Protein AF-A0A812QY54-F1 (afdb_monomer_lite)

Foldseek 3Di:
DDDPDDDPDDVVLVVLVVVLVVVVVVVVCLLVVLVDDDPDPDDDDDPVVVVLSVLLNCCCVVQVLLLVLLLLLQQLLLLLVQACLVLVLVVVVVVPDDPVVSVVLVVLLQVLLVVCLVVLLVCCLPPNDDDDDDDDDPCCCSCCSRVVSSVVNSNSVRVSLLSSLQQDDPVSSVVSNVSSNCNNNSVRNSCNSVVNVVLCVVPVCRSVVVSVVSSVRSVVSSVVQVVCVVVVNTGRNDPDPDPPPDDDDPDPPPVVVVVVVVVVVVVVPPPPPPDDDPDDDDD

Sequence (283 aa):
MQALLPRAYNSQHVQVLLQGLVLVCVWLDLCCSAGSTKRGSADGGDPSLRGVVGTLRALLRQHPGALLMGALSVSGTAMLSYGGYAWGCVHLQKHGASHTSLIFAGALSRSVAILLAPFVGWLADTRGSGYDLSPSVFAVVVFVFGLGYGILLAFNSMVQPLHIVELFPVAVRNVGVGMSYNVGYCLFGGFAPAMFEVSYKLNPVLPGVLLSLAGCIPALAILASLWLQSRGVLRLAHIRPAPYFGRHKPCKDSQTDLVNLSWTIGAASKTSDSEIPIAGVVE

InterPro domains:
  IPR036259 MFS transporter superfamily [SSF103473] (46-229)
  IPR051084 Proton-coupled symporters [PTHR43528] (45-224)

Radius of gyration: 25.87 Å; chains: 1; bounding box: 87×70×68 Å

pLDDT: mean 74.28, std 17.79, range [39.59, 95.88]

Secondary structure (DSSP, 8-state):
----------HHHHHHHHHHHHHHHHHHHHHHHTT---------S-HHHHHHHHHHHHHHHH-HHHHHHHHHHHHHHHIIIIIIIIIHHHHHHHTT--HHHHHHHHHHHHHHHHHHHHHHHHHHHHH-S-------TTHIIIIIIIIIHHHHHHHHHHHHHHHHHHHS-GGGHHHHHHHHHHHHIIIIIHHHHHHHHHHHHH-TTHHHHHHHHHHHHHHHHHHHHHHHHHTTSS--TT--SS-TTS-----TTTHHHHHHHHHHHHHTTSS------------

Structure (mmCIF, N/CA/C/O backbone):
data_AF-A0A812QY54-F1
#
_entry.id   AF-A0A812QY54-F1
#
loop_
_atom_site.group_PDB
_atom_site.id
_atom_site.type_symbol
_atom_site.label_atom_id
_atom_site.label_alt_id
_atom_site.label_comp_id
_atom_site.label_asym_id
_atom_site.label_entity_id
_atom_site.label_seq_id
_atom_site.pdbx_PDB_ins_code
_atom_site.Cartn_x
_atom_site.Cartn_y
_atom_site.Cartn_z
_atom_site.occupancy
_atom_site.B_iso_or_equiv
_atom_site.auth_seq_id
_atom_site.auth_comp_id
_atom_site.auth_asym_id
_atom_site.auth_atom_id
_atom_site.pdbx_PDB_model_num
ATOM 1 N N . MET A 1 1 ? 45.043 1.325 -17.159 1.00 41.53 1 MET A N 1
ATOM 2 C CA . MET A 1 1 ? 44.795 1.138 -15.712 1.00 41.53 1 MET A CA 1
ATOM 3 C C . MET A 1 1 ? 44.615 2.512 -15.048 1.00 41.53 1 MET A C 1
ATOM 5 O O . MET A 1 1 ? 45.387 2.903 -14.188 1.00 41.53 1 MET A O 1
ATOM 9 N N . GLN A 1 2 ? 43.625 3.288 -15.508 1.00 40.47 2 GLN A N 1
ATOM 10 C CA . GLN A 1 2 ? 43.262 4.591 -14.935 1.00 40.47 2 GLN A CA 1
ATOM 11 C C . GLN A 1 2 ? 42.069 4.372 -14.009 1.00 40.47 2 GLN A C 1
ATOM 13 O O . GLN A 1 2 ? 41.062 3.794 -14.413 1.00 40.47 2 GLN A O 1
ATOM 18 N N . ALA A 1 3 ? 42.250 4.765 -12.753 1.00 45.69 3 ALA A N 1
ATOM 19 C CA . ALA A 1 3 ? 41.311 4.576 -11.665 1.00 45.69 3 ALA A CA 1
ATOM 20 C C . ALA A 1 3 ? 39.957 5.237 -11.969 1.00 45.69 3 ALA A C 1
ATOM 22 O O . ALA A 1 3 ? 39.851 6.457 -12.095 1.00 45.69 3 ALA A O 1
ATOM 23 N N . LEU A 1 4 ? 38.919 4.404 -12.057 1.00 45.09 4 LEU A N 1
ATOM 24 C CA . LEU A 1 4 ? 37.515 4.800 -12.017 1.00 45.09 4 LEU A CA 1
ATOM 25 C C . LEU A 1 4 ? 37.193 5.303 -10.603 1.00 45.09 4 LEU A C 1
ATOM 27 O O . LEU A 1 4 ? 36.737 4.543 -9.752 1.00 45.09 4 LEU A O 1
ATOM 31 N N . LEU A 1 5 ? 37.459 6.581 -10.335 1.00 44.28 5 LEU A N 1
ATOM 32 C CA . LEU A 1 5 ? 36.897 7.244 -9.161 1.00 44.28 5 LEU A CA 1
ATOM 33 C C . LEU A 1 5 ? 35.376 7.392 -9.351 1.00 44.28 5 LEU A C 1
ATOM 35 O O . LEU A 1 5 ? 34.930 7.801 -10.430 1.00 44.28 5 LEU A O 1
ATOM 39 N N . PRO A 1 6 ? 34.561 7.058 -8.336 1.00 51.84 6 PRO A N 1
ATOM 40 C CA . PRO A 1 6 ? 33.113 7.116 -8.443 1.00 51.84 6 PRO A CA 1
ATOM 41 C C . PRO A 1 6 ? 32.659 8.568 -8.614 1.00 51.84 6 PRO A C 1
ATOM 43 O O . PRO A 1 6 ? 32.963 9.438 -7.797 1.00 51.84 6 PRO A O 1
ATOM 46 N N . ARG A 1 7 ? 31.922 8.816 -9.705 1.00 48.97 7 ARG A N 1
ATOM 47 C CA . ARG A 1 7 ? 31.200 10.067 -9.970 1.00 48.97 7 ARG A CA 1
ATOM 48 C C . ARG A 1 7 ? 30.468 10.526 -8.710 1.00 48.97 7 ARG A C 1
ATOM 50 O O . ARG A 1 7 ? 29.713 9.752 -8.122 1.00 48.97 7 ARG A O 1
ATOM 57 N N . ALA A 1 8 ? 30.691 11.794 -8.365 1.00 48.25 8 ALA A N 1
ATOM 58 C CA . ALA A 1 8 ? 30.034 12.540 -7.302 1.00 48.25 8 ALA A CA 1
ATOM 59 C C . ALA A 1 8 ? 28.575 12.100 -7.096 1.00 48.25 8 ALA A C 1
ATOM 61 O O . ALA A 1 8 ? 27.746 12.171 -8.007 1.00 48.25 8 ALA A O 1
ATOM 62 N N . TYR A 1 9 ? 28.285 11.621 -5.889 1.00 49.53 9 TYR A N 1
ATOM 63 C CA . TYR A 1 9 ? 26.942 11.271 -5.451 1.00 49.53 9 TYR A CA 1
ATOM 64 C C . TYR A 1 9 ? 26.058 12.528 -5.549 1.00 49.53 9 TYR A C 1
ATOM 66 O O . TYR A 1 9 ? 26.307 13.525 -4.875 1.00 49.53 9 TYR A O 1
ATOM 74 N N . ASN A 1 10 ? 25.085 12.511 -6.463 1.00 59.94 10 ASN A N 1
ATOM 75 C CA . ASN A 1 10 ? 24.294 13.680 -6.854 1.00 59.94 10 ASN A CA 1
ATOM 76 C C . ASN A 1 10 ? 23.498 14.234 -5.651 1.00 59.94 10 ASN A C 1
ATOM 78 O O . ASN A 1 10 ? 22.702 13.501 -5.054 1.00 59.94 10 ASN A O 1
ATOM 82 N N . SER A 1 11 ? 23.701 15.511 -5.292 1.00 58.12 11 SER A N 1
ATOM 83 C CA . SER A 1 11 ? 23.161 16.111 -4.055 1.00 58.12 11 SER A CA 1
ATOM 84 C C . SER A 1 11 ? 21.627 16.086 -3.986 1.00 58.12 11 SER A C 1
ATOM 86 O O . SER A 1 11 ? 21.056 16.059 -2.896 1.00 58.12 11 SER A O 1
ATOM 88 N N . GLN A 1 12 ? 20.954 15.976 -5.135 1.00 51.59 12 GLN A N 1
ATOM 89 C CA . GLN A 1 12 ? 19.499 15.846 -5.225 1.00 51.59 12 GLN A CA 1
ATOM 90 C C . GLN A 1 12 ? 18.945 14.614 -4.491 1.00 51.59 12 GLN A C 1
ATOM 92 O O . GLN A 1 12 ? 17.888 14.703 -3.871 1.00 51.59 12 GLN A O 1
ATOM 97 N N . HIS A 1 13 ? 19.650 13.476 -4.490 1.00 55.84 13 HIS A N 1
ATOM 98 C CA . HIS A 1 13 ? 19.173 12.283 -3.776 1.00 55.84 13 HIS A CA 1
ATOM 99 C C . HIS A 1 13 ? 19.244 12.450 -2.254 1.00 55.84 13 HIS A C 1
ATOM 101 O O . HIS A 1 13 ? 18.361 11.980 -1.538 1.00 55.84 13 HIS A O 1
ATOM 107 N N . VAL A 1 14 ? 20.270 13.152 -1.767 1.00 64.06 14 VAL A N 1
ATOM 108 C CA . VAL A 1 14 ? 20.437 13.466 -0.341 1.00 64.06 14 VAL A CA 1
ATOM 109 C C . VAL A 1 14 ? 19.352 14.443 0.115 1.00 64.06 14 VAL A C 1
ATOM 111 O O . VAL A 1 14 ? 18.790 14.278 1.194 1.00 64.06 14 VAL A O 1
ATOM 114 N N . GLN A 1 15 ? 18.987 15.407 -0.732 1.00 62.62 15 GLN A N 1
ATOM 115 C CA . GLN A 1 15 ? 17.963 16.402 -0.422 1.00 62.62 15 GLN A CA 1
ATOM 116 C C . GLN A 1 15 ? 16.556 15.794 -0.299 1.00 62.62 15 GLN A C 1
ATOM 118 O O . GLN A 1 15 ? 15.828 16.143 0.627 1.00 62.62 15 GLN A O 1
ATOM 123 N N . VAL A 1 16 ? 16.194 14.837 -1.161 1.00 55.38 16 VAL A N 1
ATOM 124 C CA . VAL A 1 16 ? 14.909 14.114 -1.063 1.00 55.38 16 VAL A CA 1
ATOM 125 C C . VAL A 1 16 ? 14.852 13.250 0.204 1.00 55.38 16 VAL A C 1
ATOM 127 O O . VAL A 1 16 ? 13.832 13.229 0.892 1.00 55.38 16 VAL A O 1
ATOM 130 N N . LEU A 1 17 ? 15.964 12.594 0.561 1.00 55.22 17 LEU A N 1
ATOM 131 C CA . LEU A 1 17 ? 16.099 11.843 1.817 1.00 55.22 17 LEU A CA 1
ATOM 132 C C . LEU A 1 17 ? 15.903 12.736 3.049 1.00 55.22 17 LEU A C 1
ATOM 134 O O . LEU A 1 17 ? 15.130 12.392 3.943 1.00 55.22 17 LEU A O 1
ATOM 138 N N . LEU A 1 18 ? 16.545 13.905 3.064 1.00 64.31 18 LEU A N 1
ATOM 139 C CA . LEU A 1 18 ? 16.409 14.897 4.132 1.00 64.31 18 LEU A CA 1
ATOM 140 C C . LEU A 1 18 ? 14.989 15.459 4.234 1.00 64.31 18 LEU A C 1
ATOM 142 O O . LEU A 1 18 ? 14.472 15.573 5.340 1.00 64.31 18 LEU A O 1
ATOM 146 N N . GLN A 1 19 ? 14.331 15.768 3.116 1.00 59.38 19 GLN A N 1
ATOM 147 C CA . GLN A 1 19 ? 12.964 16.299 3.133 1.00 59.38 19 GLN A CA 1
ATOM 148 C C . GLN A 1 19 ? 11.960 15.306 3.718 1.00 59.38 19 GLN A C 1
ATOM 150 O O . GLN A 1 19 ? 11.120 15.692 4.532 1.00 59.38 19 GLN A O 1
ATOM 155 N N . GLY A 1 20 ? 12.062 14.027 3.357 1.00 53.06 20 GLY A N 1
ATOM 156 C CA . GLY A 1 20 ? 11.188 13.024 3.950 1.00 53.06 20 GLY A CA 1
ATOM 157 C C . GLY A 1 20 ? 11.515 12.775 5.429 1.00 53.06 20 GLY A C 1
ATOM 158 O O . GLY A 1 20 ? 10.591 12.715 6.229 1.00 53.06 20 GLY A O 1
ATOM 159 N N . LEU A 1 21 ? 12.793 12.742 5.835 1.00 59.44 21 LEU A N 1
ATOM 160 C CA . LEU A 1 21 ? 13.183 12.653 7.254 1.00 59.44 21 LEU A CA 1
ATOM 161 C C . LEU A 1 21 ? 12.643 13.829 8.079 1.00 59.44 21 LEU A C 1
ATOM 163 O O . LEU A 1 21 ? 12.136 13.616 9.174 1.00 59.44 21 LEU A O 1
ATOM 167 N N . VAL A 1 22 ? 12.683 15.050 7.541 1.00 65.06 22 VAL A N 1
ATOM 168 C CA . VAL A 1 22 ? 12.101 16.236 8.186 1.00 65.06 22 VAL A CA 1
ATOM 169 C C . VAL A 1 22 ? 10.589 16.085 8.349 1.00 65.06 22 VAL A C 1
ATOM 171 O O . VAL A 1 22 ? 10.078 16.375 9.423 1.00 65.06 22 VAL A O 1
ATOM 174 N N . LEU A 1 23 ? 9.871 15.571 7.347 1.00 55.75 23 LEU A N 1
ATOM 175 C CA . LEU A 1 23 ? 8.436 15.280 7.460 1.00 55.75 23 LEU A CA 1
ATOM 176 C C . LEU A 1 23 ? 8.135 14.245 8.555 1.00 55.75 23 LEU A C 1
ATOM 178 O O . LEU A 1 23 ? 7.181 14.426 9.307 1.00 55.75 23 LEU A O 1
ATOM 182 N N . VAL A 1 24 ? 8.962 13.204 8.689 1.00 58.41 24 VAL A N 1
ATOM 183 C CA . VAL A 1 24 ? 8.834 12.205 9.766 1.00 58.41 24 VAL A CA 1
ATOM 184 C C . VAL A 1 24 ? 9.120 12.808 11.133 1.00 58.41 24 VAL A C 1
ATOM 186 O O . VAL A 1 24 ? 8.359 12.574 12.066 1.00 58.41 24 VAL A O 1
ATOM 189 N N . CYS A 1 25 ? 10.184 13.599 11.262 1.00 61.59 25 CYS A N 1
ATOM 190 C CA . CYS A 1 25 ? 10.534 14.255 12.518 1.00 61.59 25 CYS A CA 1
ATOM 191 C C . CYS A 1 25 ? 9.466 15.269 12.934 1.00 61.59 25 CYS A C 1
ATOM 193 O O . CYS A 1 25 ? 9.011 15.223 14.068 1.00 61.59 25 CYS A O 1
ATOM 195 N N . VAL A 1 26 ? 8.984 16.108 12.010 1.00 62.09 26 VAL A N 1
ATOM 196 C CA . VAL A 1 26 ? 7.873 17.044 12.255 1.00 62.09 26 VAL A CA 1
ATOM 197 C C . VAL A 1 26 ? 6.606 16.289 12.653 1.00 62.09 26 VAL A C 1
ATOM 199 O O . VAL A 1 26 ? 5.860 16.740 13.519 1.00 62.09 26 VAL A O 1
ATOM 202 N N . TRP A 1 27 ? 6.365 15.118 12.067 1.00 59.81 27 TRP A N 1
ATOM 203 C CA . TRP A 1 27 ? 5.238 14.268 12.429 1.00 59.81 27 TRP A CA 1
ATOM 204 C C . TRP A 1 27 ? 5.364 13.671 13.838 1.00 59.81 27 TRP A C 1
ATOM 206 O O . TRP A 1 27 ? 4.411 13.734 14.618 1.00 59.81 27 TRP A O 1
ATOM 216 N N . LEU A 1 28 ? 6.536 13.133 14.188 1.00 60.25 28 LEU A N 1
ATOM 217 C CA . LEU A 1 28 ? 6.834 12.628 15.532 1.00 60.25 28 LEU A CA 1
ATOM 218 C C . LEU A 1 28 ? 6.758 13.752 16.573 1.00 60.25 28 LEU A C 1
ATOM 220 O O . LEU A 1 28 ? 6.157 13.561 17.629 1.00 60.25 28 LEU A O 1
ATOM 224 N N . ASP A 1 29 ? 7.260 14.942 16.246 1.00 63.31 29 ASP A N 1
ATOM 225 C CA . ASP A 1 29 ? 7.160 16.129 17.092 1.00 63.31 29 ASP A CA 1
ATOM 226 C C . ASP A 1 29 ? 5.717 16.608 17.246 1.00 63.31 29 ASP A C 1
ATOM 228 O O . ASP A 1 29 ? 5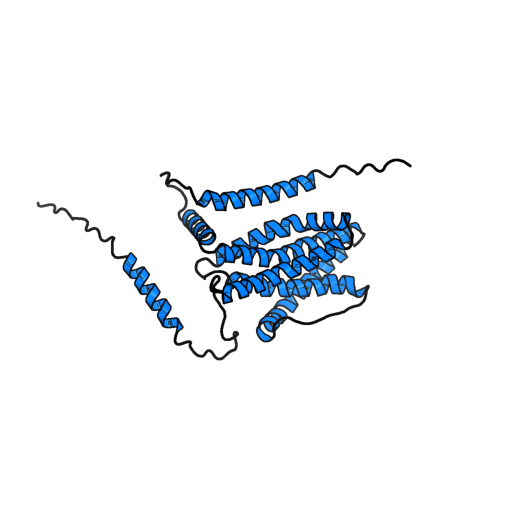.317 16.960 18.350 1.00 63.31 29 ASP A O 1
ATOM 232 N N . LEU A 1 30 ? 4.883 16.569 16.203 1.00 52.75 30 LEU A N 1
ATOM 233 C CA . LEU A 1 30 ? 3.450 16.868 16.324 1.00 52.75 30 LEU A CA 1
ATOM 234 C C . LEU A 1 30 ? 2.732 15.852 17.225 1.00 52.75 30 LEU A C 1
ATOM 236 O O . LEU A 1 30 ? 1.862 16.235 18.013 1.00 52.75 30 LEU A O 1
ATOM 240 N N . CYS A 1 31 ? 3.119 14.575 17.162 1.00 53.56 31 CYS A N 1
ATOM 241 C CA . CYS A 1 31 ? 2.588 13.531 18.037 1.00 53.56 31 CYS A CA 1
ATOM 242 C C . CYS A 1 31 ? 3.024 13.725 19.500 1.00 53.56 31 CYS A C 1
ATOM 244 O O . CYS A 1 31 ? 2.197 13.596 20.405 1.00 53.56 31 CYS A O 1
ATOM 246 N N . CYS A 1 32 ? 4.285 14.094 19.740 1.00 51.84 32 CYS A N 1
ATOM 247 C CA . CYS A 1 32 ? 4.842 14.331 21.076 1.00 51.84 32 CYS A CA 1
ATOM 248 C C . CYS A 1 32 ? 4.385 15.672 21.686 1.00 51.84 32 CYS A C 1
ATOM 250 O O . CYS A 1 32 ? 3.989 15.739 22.851 1.00 51.84 32 CYS A O 1
ATOM 252 N N . SER A 1 33 ? 4.369 16.746 20.896 1.00 43.25 33 SER A N 1
ATOM 253 C CA . SER A 1 33 ? 4.055 18.120 21.319 1.00 43.25 33 SER A CA 1
ATOM 254 C C . SER A 1 33 ? 2.559 18.345 21.576 1.00 43.25 33 SER A C 1
ATOM 256 O O . SER A 1 33 ? 2.162 19.224 22.346 1.00 43.25 33 SER A O 1
ATOM 258 N N . ALA A 1 34 ? 1.692 17.468 21.059 1.00 49.56 34 ALA A N 1
ATOM 259 C CA . ALA A 1 34 ? 0.271 17.448 21.401 1.00 49.56 34 ALA A CA 1
ATOM 260 C C . ALA A 1 34 ? -0.011 17.254 22.915 1.00 49.56 34 ALA A C 1
ATOM 262 O O . ALA A 1 34 ? -1.152 17.428 23.351 1.00 49.56 34 ALA A O 1
ATOM 263 N N . GLY A 1 35 ? 0.997 16.910 23.726 1.00 45.12 35 GLY A N 1
ATOM 264 C CA . GLY A 1 35 ? 0.937 16.835 25.189 1.00 45.12 35 GLY A CA 1
ATOM 265 C C . GLY A 1 35 ? 0.917 18.174 25.936 1.00 45.12 35 GLY A C 1
ATOM 266 O O . GLY A 1 35 ? 0.365 18.222 27.031 1.00 45.12 35 GLY A O 1
ATOM 267 N N . SER A 1 36 ? 1.459 19.259 25.370 1.00 47.94 36 SER A N 1
ATOM 268 C CA . SER A 1 36 ? 1.791 20.467 26.144 1.00 47.94 36 SER A CA 1
ATOM 269 C C . SER A 1 36 ? 1.296 21.750 25.475 1.00 47.94 36 SER A C 1
ATOM 271 O O . SER A 1 36 ? 2.070 22.595 25.039 1.00 47.94 36 SER A O 1
ATOM 273 N N . THR A 1 37 ? -0.022 21.929 25.373 1.00 46.88 37 THR A N 1
ATOM 274 C CA . THR A 1 37 ? -0.576 23.249 25.028 1.00 46.88 37 THR A CA 1
ATOM 275 C C . THR A 1 37 ? -1.113 23.894 26.300 1.00 46.88 37 THR A C 1
ATOM 277 O O . THR A 1 37 ? -2.244 23.631 26.709 1.00 46.88 37 THR A O 1
ATOM 280 N N . LYS A 1 38 ? -0.286 24.726 26.949 1.00 54.31 38 LYS A N 1
ATOM 281 C CA . LYS A 1 38 ? -0.767 25.684 27.955 1.00 54.31 38 LYS A CA 1
ATOM 282 C C . LYS A 1 38 ? -1.835 26.559 27.290 1.00 54.31 38 LYS A C 1
ATOM 284 O O . LYS A 1 38 ? -1.593 27.093 26.210 1.00 54.31 38 LYS A O 1
ATOM 289 N N . ARG A 1 39 ? -3.017 26.663 27.911 1.00 47.84 39 ARG A N 1
ATOM 290 C CA . ARG A 1 39 ? -4.137 27.512 27.466 1.00 47.84 39 ARG A CA 1
ATOM 291 C C . ARG A 1 39 ? -3.698 28.981 27.469 1.00 47.84 39 ARG A C 1
ATOM 293 O O . ARG A 1 39 ? -3.841 29.666 28.473 1.00 47.84 39 ARG A O 1
ATOM 300 N N . GLY A 1 40 ? -3.123 29.443 26.364 1.00 54.97 40 GLY A N 1
ATOM 301 C CA . GLY A 1 40 ? -2.951 30.861 26.078 1.00 54.97 40 GLY A CA 1
ATOM 302 C C . GLY A 1 40 ? -4.249 31.403 25.492 1.00 54.97 40 GLY A C 1
ATOM 303 O O . GLY A 1 40 ? -4.643 31.001 24.400 1.00 54.97 40 GLY A O 1
ATOM 304 N N . SER A 1 41 ? -4.922 32.267 26.246 1.00 58.16 41 SER A N 1
ATOM 305 C CA . SER A 1 41 ? -6.127 32.994 25.843 1.00 58.16 41 SER A CA 1
ATOM 306 C C . SER A 1 41 ? -5.783 34.008 24.743 1.00 58.16 41 SER A C 1
ATOM 308 O O . SER A 1 41 ? -5.355 35.119 25.037 1.00 58.16 41 SER A O 1
ATOM 310 N N . ALA A 1 42 ? -5.914 33.624 23.476 1.00 54.75 42 ALA A N 1
ATOM 311 C CA . ALA A 1 42 ? -5.927 34.547 22.340 1.00 54.75 42 ALA A CA 1
ATOM 312 C C . ALA A 1 42 ? -6.884 33.971 21.288 1.00 54.75 42 ALA A C 1
ATOM 314 O O . ALA A 1 42 ? -6.535 33.103 20.485 1.00 54.75 42 ALA A O 1
ATOM 315 N N . ASP A 1 43 ? -8.147 34.363 21.424 1.00 63.72 43 ASP A N 1
ATOM 316 C CA . ASP A 1 43 ? -9.311 33.695 20.858 1.00 63.72 43 ASP A CA 1
ATOM 317 C C . ASP A 1 43 ? -9.745 34.385 19.558 1.00 63.72 43 ASP A C 1
ATOM 319 O O . ASP A 1 43 ? -10.319 35.469 19.569 1.00 63.72 43 ASP A O 1
ATOM 323 N N . GLY A 1 44 ? -9.416 33.760 18.428 1.00 72.44 44 GLY A N 1
ATOM 324 C CA . GLY A 1 44 ? -9.905 34.133 17.094 1.00 72.44 44 GLY A CA 1
ATOM 325 C C . GLY A 1 44 ? -9.731 33.022 16.052 1.00 72.44 44 GLY A C 1
ATOM 326 O O . GLY A 1 44 ? -9.843 33.265 14.856 1.00 72.44 44 GLY A O 1
ATOM 327 N N . GLY A 1 45 ? -9.400 31.802 16.490 1.00 71.75 45 GLY A N 1
ATOM 328 C CA . GLY A 1 45 ? -9.204 30.669 15.588 1.00 71.75 45 GLY A CA 1
ATOM 329 C C . GLY A 1 45 ? -10.539 30.069 15.161 1.00 71.75 45 GLY A C 1
ATOM 330 O O . GLY A 1 45 ? -11.404 29.852 16.007 1.00 71.75 45 GLY A O 1
ATOM 331 N N . ASP A 1 46 ? -10.667 29.769 13.869 1.00 73.38 46 ASP A N 1
ATOM 332 C CA . ASP A 1 46 ? -11.841 29.131 13.273 1.00 73.38 46 ASP A CA 1
ATOM 333 C C . ASP A 1 46 ? -12.257 27.880 14.086 1.00 73.38 46 ASP A C 1
ATOM 335 O O . ASP A 1 46 ? -11.436 26.969 14.288 1.00 73.38 46 ASP A O 1
ATOM 339 N N . PRO A 1 47 ? -13.503 27.818 14.596 1.00 79.31 47 PRO A N 1
ATOM 340 C CA . PRO A 1 47 ? -13.979 26.710 15.423 1.00 79.31 47 PRO A CA 1
ATOM 341 C C . PRO A 1 47 ? -13.874 25.349 14.716 1.00 79.31 47 PRO A C 1
ATOM 343 O O . PRO A 1 47 ? -13.705 24.326 15.387 1.00 79.31 47 PRO A O 1
ATOM 346 N N . SER A 1 48 ? -13.887 25.321 13.378 1.00 83.19 48 SER A N 1
ATOM 347 C CA . SER A 1 48 ? -13.717 24.094 12.594 1.00 83.19 48 SER A CA 1
ATOM 348 C C . SER A 1 48 ? -12.327 23.469 12.776 1.00 83.19 48 SER A C 1
ATOM 350 O O . SER A 1 48 ? -12.208 22.262 13.008 1.00 83.19 48 SER A O 1
ATOM 352 N N . LEU A 1 49 ? -11.265 24.284 12.776 1.00 82.06 49 LEU A N 1
ATOM 353 C CA . LEU A 1 49 ? -9.882 23.818 12.894 1.00 82.06 49 LEU A CA 1
ATOM 354 C C . LEU A 1 49 ? -9.612 23.222 14.281 1.00 82.06 49 LEU A C 1
ATOM 356 O O . LEU A 1 49 ? -8.957 22.184 14.404 1.00 82.06 49 LEU A O 1
ATOM 360 N N . ARG A 1 50 ? -10.162 23.841 15.335 1.00 82.56 50 ARG A N 1
ATOM 361 C CA . ARG A 1 50 ? -10.054 23.327 16.711 1.00 82.56 50 ARG A CA 1
ATOM 362 C C . ARG A 1 50 ? -10.685 21.940 16.841 1.00 82.56 50 ARG A C 1
ATOM 364 O O . ARG A 1 50 ? -10.094 21.070 17.484 1.00 82.56 50 ARG A O 1
ATOM 371 N N . GLY A 1 51 ? -11.829 21.715 16.192 1.00 85.56 51 GLY A N 1
ATOM 372 C CA . GLY A 1 51 ? -12.488 20.407 16.148 1.00 85.56 51 GLY A CA 1
ATOM 373 C C . GLY A 1 51 ? -11.629 19.333 15.474 1.00 85.56 51 GLY A C 1
ATOM 374 O O . GLY A 1 51 ? -11.458 18.239 16.019 1.00 85.56 51 GLY A O 1
ATOM 375 N N . VAL A 1 52 ? -11.015 19.657 14.331 1.00 84.94 52 VAL A N 1
ATOM 376 C CA . VAL A 1 52 ? -10.137 18.728 13.597 1.00 84.94 52 VAL A CA 1
ATOM 377 C C . VAL A 1 52 ? -8.893 18.372 14.413 1.00 84.94 52 VAL A C 1
ATOM 379 O O . VAL A 1 52 ? -8.579 17.191 14.563 1.00 84.94 52 VAL A O 1
ATOM 382 N N . VAL A 1 53 ? -8.213 19.360 15.005 1.00 86.75 53 VAL A N 1
ATOM 383 C CA . VAL A 1 53 ? -7.016 19.129 15.836 1.00 86.75 53 VAL A CA 1
ATOM 384 C C . VAL A 1 53 ? -7.356 18.309 17.081 1.00 86.75 53 VAL A C 1
ATOM 386 O O . VAL A 1 53 ? -6.609 17.398 17.443 1.00 86.75 53 VAL A O 1
ATOM 389 N N . GLY A 1 54 ? -8.498 18.585 17.719 1.00 88.25 54 GLY A N 1
ATOM 390 C CA . GLY A 1 54 ? -8.996 17.796 18.846 1.00 88.25 54 GLY A CA 1
ATOM 391 C C . GLY A 1 54 ? -9.239 16.335 18.466 1.00 88.25 54 GLY A C 1
ATOM 392 O O . GLY A 1 54 ? -8.776 15.434 19.166 1.00 88.25 54 GLY A O 1
ATOM 393 N N . THR A 1 55 ? -9.878 16.103 17.317 1.00 88.44 55 THR A N 1
ATOM 394 C CA . THR A 1 55 ? -10.154 14.761 16.781 1.00 88.44 55 THR A CA 1
ATOM 395 C C . THR A 1 55 ? -8.866 14.011 16.450 1.00 88.44 55 THR A C 1
ATOM 397 O O . THR A 1 55 ? -8.708 12.855 16.839 1.00 88.44 55 THR A O 1
ATOM 400 N N . LEU A 1 56 ? -7.908 14.670 15.793 1.00 90.00 56 LEU A N 1
ATOM 401 C CA . LEU A 1 56 ? -6.611 14.081 15.457 1.00 90.00 56 LEU A CA 1
ATOM 402 C C . LEU A 1 56 ? -5.822 13.705 16.716 1.00 90.00 56 LEU A C 1
ATOM 404 O O . LEU A 1 56 ? -5.273 12.609 16.812 1.00 90.00 56 LEU A O 1
ATOM 408 N N . ARG A 1 57 ? -5.796 14.594 17.713 1.00 89.50 57 ARG A N 1
ATOM 409 C CA . ARG A 1 57 ? -5.139 14.338 18.998 1.00 89.50 57 ARG A CA 1
ATOM 410 C C . ARG A 1 57 ? -5.796 13.175 19.743 1.00 89.50 57 ARG A C 1
ATOM 412 O O . ARG A 1 57 ? -5.085 12.352 20.316 1.00 89.50 57 ARG A O 1
ATOM 419 N N . ALA A 1 58 ? -7.126 13.102 19.743 1.00 89.44 58 ALA A N 1
ATOM 420 C CA . ALA A 1 58 ? -7.858 11.988 20.339 1.00 89.44 58 ALA A CA 1
ATOM 421 C C . ALA A 1 58 ? -7.522 10.668 19.633 1.00 89.44 58 ALA A C 1
ATOM 423 O O . ALA A 1 58 ? -7.177 9.697 20.300 1.00 89.44 58 ALA A O 1
ATOM 424 N N . LEU A 1 59 ? -7.514 10.661 18.298 1.00 91.38 59 LEU A N 1
ATOM 425 C CA . LEU A 1 59 ? -7.149 9.505 17.483 1.00 91.38 59 LEU A CA 1
ATOM 426 C C . LEU A 1 59 ? -5.726 9.006 17.787 1.00 91.38 59 LEU A C 1
ATOM 428 O O . LEU A 1 59 ? -5.542 7.816 18.033 1.00 91.38 59 LEU A O 1
ATOM 432 N N . LEU A 1 60 ? -4.735 9.903 17.823 1.00 92.88 60 LEU A N 1
ATOM 433 C CA . LEU A 1 60 ? -3.338 9.553 18.113 1.00 92.88 60 LEU A CA 1
ATOM 434 C C . LEU A 1 60 ? -3.163 8.946 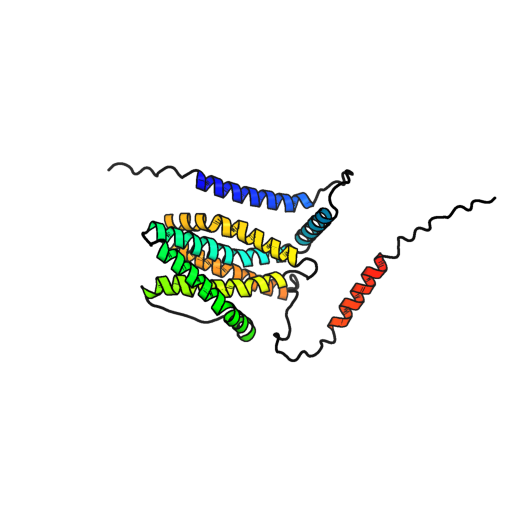19.510 1.00 92.88 60 LEU A C 1
ATOM 436 O O . LEU A 1 60 ? -2.358 8.036 19.689 1.00 92.88 60 LEU A O 1
ATOM 440 N N . ARG A 1 61 ? -3.924 9.429 20.498 1.00 93.44 61 ARG A N 1
ATOM 441 C CA . ARG A 1 61 ? -3.851 8.928 21.877 1.00 93.44 61 ARG A CA 1
ATOM 442 C C . ARG A 1 61 ? -4.618 7.630 22.088 1.00 93.44 61 ARG A C 1
ATOM 444 O O . ARG A 1 61 ? -4.142 6.763 22.810 1.00 93.44 61 ARG A O 1
ATOM 451 N N . GLN A 1 62 ? -5.807 7.512 21.507 1.00 94.44 62 GLN A N 1
ATOM 452 C CA . GLN A 1 62 ? -6.728 6.407 21.785 1.00 94.44 62 GLN A CA 1
ATOM 453 C C . GLN A 1 62 ? -6.546 5.226 20.829 1.00 94.44 62 GLN A C 1
ATOM 455 O O . GLN A 1 62 ? -6.844 4.092 21.195 1.00 94.44 62 GLN A O 1
ATOM 460 N N . HIS A 1 63 ? -6.040 5.468 19.616 1.00 94.12 63 HIS A N 1
ATOM 461 C CA . HIS A 1 63 ? -5.946 4.458 18.561 1.00 94.12 63 HIS A CA 1
ATOM 462 C C . HIS A 1 63 ? -4.552 4.348 17.900 1.00 94.12 63 HIS A C 1
ATOM 464 O O . HIS A 1 63 ? -4.479 4.163 16.681 1.00 94.12 63 HIS A O 1
ATOM 470 N N . PRO A 1 64 ? -3.425 4.400 18.647 1.00 94.56 64 PRO A N 1
ATOM 471 C CA . PRO A 1 64 ? -2.091 4.346 18.041 1.00 94.56 64 PRO A CA 1
ATOM 472 C C . PRO A 1 64 ? -1.812 3.011 17.332 1.00 94.56 64 PRO A C 1
ATOM 474 O O . PRO A 1 64 ? -1.218 2.997 16.257 1.00 94.56 64 PRO A O 1
ATOM 477 N N . GLY A 1 65 ? -2.293 1.887 17.881 1.00 93.94 65 GLY A N 1
ATOM 478 C CA . GLY A 1 65 ? -2.131 0.567 17.261 1.00 93.94 65 GLY A CA 1
ATOM 479 C C . GLY A 1 65 ? -2.867 0.438 15.923 1.00 93.94 65 GLY A C 1
ATOM 480 O O . GLY A 1 65 ? -2.307 -0.080 14.962 1.00 93.94 65 GLY A O 1
ATOM 481 N N . ALA A 1 66 ? -4.086 0.977 15.834 1.00 95.12 66 ALA A N 1
ATOM 482 C CA . ALA A 1 66 ? -4.860 1.014 14.593 1.00 95.12 66 ALA A CA 1
ATOM 483 C C . ALA A 1 66 ? -4.192 1.903 13.533 1.00 95.12 66 ALA A C 1
ATOM 485 O O . ALA A 1 66 ? -4.110 1.520 12.370 1.00 95.12 66 ALA A O 1
ATOM 486 N N . LEU A 1 67 ? -3.645 3.056 13.937 1.00 95.50 67 LEU A N 1
ATOM 487 C CA . LEU A 1 67 ? -2.876 3.927 13.045 1.00 95.50 67 LEU A CA 1
ATOM 488 C C . LEU A 1 67 ? -1.633 3.239 12.486 1.00 95.50 67 LEU A C 1
ATOM 490 O O . LEU A 1 67 ? -1.406 3.307 11.277 1.00 95.50 67 LEU A O 1
ATOM 494 N N . LEU A 1 68 ? -0.865 2.558 13.341 1.00 95.06 68 LEU A N 1
ATOM 495 C CA . LEU A 1 68 ? 0.325 1.817 12.931 1.00 95.06 68 LEU A CA 1
ATOM 496 C C . LEU A 1 68 ? -0.029 0.682 11.964 1.00 95.06 68 LEU A C 1
ATOM 498 O O . LEU A 1 68 ? 0.567 0.598 10.893 1.00 95.06 68 LEU A O 1
ATOM 502 N N . MET A 1 69 ? -1.020 -0.150 12.298 1.00 95.69 69 MET A N 1
ATOM 503 C CA . MET A 1 69 ? -1.465 -1.237 11.418 1.00 95.69 69 MET A CA 1
ATOM 504 C C . MET A 1 69 ? -2.014 -0.710 10.096 1.00 95.69 69 MET A C 1
ATOM 506 O O . MET A 1 69 ? -1.681 -1.243 9.040 1.00 95.69 69 MET A O 1
ATOM 510 N N . GLY A 1 70 ? -2.781 0.380 10.130 1.00 94.62 70 GLY A N 1
ATOM 511 C CA . GLY A 1 70 ? -3.277 1.030 8.926 1.00 94.62 70 GLY A CA 1
ATOM 512 C C . GLY A 1 70 ? -2.138 1.551 8.050 1.00 94.62 70 GLY A C 1
ATOM 513 O O . GLY A 1 70 ? -2.127 1.295 6.852 1.00 94.62 70 GLY A O 1
ATOM 514 N N . ALA A 1 71 ? -1.140 2.224 8.632 1.00 95.25 71 ALA A N 1
ATOM 515 C CA . ALA A 1 71 ? 0.018 2.728 7.892 1.00 95.25 71 ALA A CA 1
ATOM 516 C C . ALA A 1 71 ? 0.877 1.596 7.298 1.00 95.25 71 ALA A C 1
ATOM 518 O O . ALA A 1 71 ? 1.300 1.690 6.145 1.00 95.25 71 ALA A O 1
ATOM 519 N N . LEU A 1 72 ? 1.093 0.507 8.045 1.00 94.44 72 LEU A N 1
ATOM 520 C CA . LEU A 1 72 ? 1.788 -0.691 7.558 1.00 94.44 72 LEU A CA 1
ATOM 521 C C . LEU A 1 72 ? 0.988 -1.424 6.475 1.00 94.44 72 LEU A C 1
ATOM 523 O O . LEU A 1 72 ? 1.563 -1.950 5.532 1.00 94.44 72 LEU A O 1
ATOM 527 N N . SER A 1 73 ? -0.339 -1.430 6.554 1.00 92.75 73 SER A N 1
ATOM 528 C CA . SER A 1 73 ? -1.171 -1.993 5.490 1.00 92.75 73 SER A CA 1
ATOM 529 C C . SER A 1 73 ? -1.051 -1.181 4.189 1.00 92.75 73 SER A C 1
ATOM 531 O O . SER A 1 73 ? -1.071 -1.746 3.100 1.00 92.75 73 SER A O 1
ATOM 533 N N . VAL A 1 74 ? -0.843 0.139 4.277 1.00 94.00 74 VAL A N 1
ATOM 534 C CA . VAL A 1 74 ? -0.648 1.019 3.107 1.00 94.00 74 VAL A CA 1
ATOM 535 C C . VAL A 1 74 ? 0.761 0.954 2.529 1.00 94.00 74 VAL A C 1
ATOM 537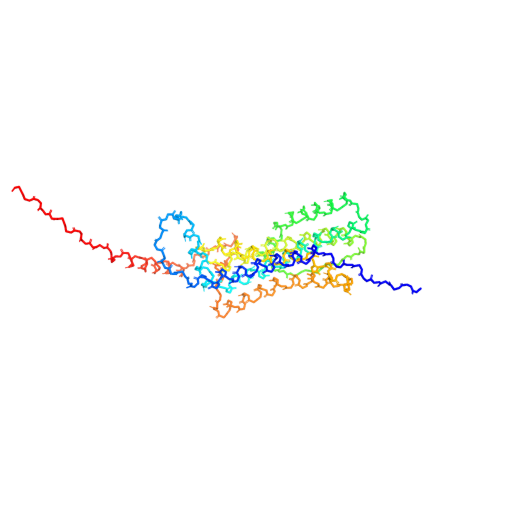 O O . VAL A 1 74 ? 0.933 1.143 1.323 1.00 94.00 74 VAL A O 1
ATOM 540 N N . SER A 1 75 ? 1.773 0.700 3.356 1.00 93.88 75 SER A N 1
ATOM 541 C CA . SER A 1 75 ? 3.176 0.784 2.941 1.00 93.88 75 SER A CA 1
ATOM 542 C C . SER A 1 75 ? 3.513 -0.157 1.786 1.00 93.88 75 SER A C 1
ATOM 544 O O . SER A 1 75 ? 4.192 0.259 0.847 1.00 93.88 75 SER A O 1
ATOM 546 N N . GLY A 1 76 ? 2.980 -1.382 1.802 1.00 88.94 76 GLY A N 1
ATOM 547 C CA . GLY A 1 76 ? 3.161 -2.350 0.723 1.00 88.94 76 GLY A CA 1
ATOM 548 C C . GLY A 1 76 ? 2.652 -1.822 -0.613 1.00 88.94 76 GLY A C 1
ATOM 549 O O . GLY A 1 76 ? 3.395 -1.763 -1.590 1.00 88.94 76 GLY A O 1
ATOM 550 N N . THR A 1 77 ? 1.416 -1.327 -0.642 1.00 88.88 77 THR A N 1
ATOM 551 C CA . THR A 1 77 ? 0.808 -0.729 -1.840 1.00 88.88 77 THR A CA 1
ATOM 552 C C . THR A 1 77 ? 1.565 0.501 -2.320 1.00 88.88 77 THR A C 1
ATOM 554 O O . THR A 1 77 ? 1.750 0.680 -3.527 1.00 88.88 77 THR A O 1
ATOM 557 N N . ALA A 1 78 ? 2.053 1.330 -1.396 1.00 93.50 78 ALA A N 1
ATOM 558 C CA . ALA A 1 78 ? 2.877 2.484 -1.722 1.00 93.50 78 ALA A CA 1
ATOM 559 C C . ALA A 1 78 ? 4.206 2.065 -2.375 1.00 93.50 78 ALA A C 1
ATOM 561 O O . ALA A 1 78 ? 4.564 2.591 -3.430 1.00 93.50 78 ALA A O 1
ATOM 562 N N . MET A 1 79 ? 4.901 1.067 -1.822 1.00 92.69 79 MET A N 1
ATOM 563 C CA . MET A 1 79 ? 6.139 0.529 -2.400 1.00 92.69 79 MET A CA 1
ATOM 564 C C . MET A 1 79 ? 5.911 -0.167 -3.742 1.00 92.69 79 MET A C 1
ATOM 566 O O . MET A 1 79 ? 6.713 0.005 -4.657 1.00 92.69 79 MET A O 1
ATOM 570 N N . LEU A 1 80 ? 4.821 -0.921 -3.895 1.00 87.81 80 LEU A N 1
ATOM 571 C CA . LEU A 1 80 ? 4.456 -1.546 -5.166 1.00 87.81 80 LEU A CA 1
ATOM 572 C C . LEU A 1 80 ? 4.196 -0.478 -6.240 1.00 87.81 80 LEU A C 1
ATOM 574 O O . LEU A 1 80 ? 4.717 -0.588 -7.349 1.00 87.81 80 LEU A O 1
ATOM 578 N N . SER A 1 81 ? 3.434 0.566 -5.901 1.00 89.12 81 SER A N 1
ATOM 579 C CA . SER A 1 81 ? 3.013 1.614 -6.842 1.00 89.12 81 SER A CA 1
ATOM 580 C C . SER A 1 81 ? 4.154 2.549 -7.245 1.00 89.12 81 SER A C 1
ATOM 582 O O . SER A 1 81 ? 4.333 2.841 -8.427 1.00 89.12 81 SER A O 1
ATOM 584 N N . TYR A 1 82 ? 4.931 3.037 -6.278 1.00 92.00 82 TYR A N 1
ATOM 585 C CA . TYR A 1 82 ? 5.989 4.018 -6.535 1.00 92.00 82 TYR A CA 1
ATOM 586 C C . TYR A 1 82 ? 7.351 3.369 -6.768 1.00 92.00 82 TYR A C 1
ATOM 588 O O . TYR A 1 82 ? 8.101 3.802 -7.638 1.00 92.00 82 TYR A O 1
ATOM 596 N N . GLY A 1 83 ? 7.673 2.322 -6.016 1.00 89.56 83 GLY A N 1
ATOM 597 C CA . GLY A 1 83 ? 8.900 1.562 -6.209 1.00 89.56 83 GLY A CA 1
ATOM 598 C C . GLY A 1 83 ? 8.763 0.713 -7.452 1.00 89.56 83 GLY A C 1
ATOM 599 O O . GLY A 1 83 ? 9.202 1.088 -8.530 1.00 89.56 83 GLY A O 1
ATOM 600 N N . GLY A 1 84 ? 8.104 -0.427 -7.348 1.00 86.12 84 GLY A N 1
ATOM 601 C CA . GLY A 1 84 ? 8.205 -1.371 -8.448 1.00 86.12 84 GLY A CA 1
ATOM 602 C C . GLY A 1 84 ? 7.561 -0.890 -9.761 1.00 86.12 84 GLY A C 1
ATOM 603 O O . GLY A 1 84 ? 8.189 -1.037 -10.805 1.00 86.12 84 GLY A O 1
ATOM 604 N N . TYR A 1 85 ? 6.401 -0.220 -9.733 1.00 86.38 85 TYR A N 1
ATOM 605 C CA . TYR A 1 85 ? 5.784 0.298 -10.961 1.00 86.38 85 TYR A CA 1
ATOM 606 C C . TYR A 1 85 ? 6.447 1.593 -11.466 1.00 86.38 85 TYR A C 1
ATOM 608 O O . TYR A 1 85 ? 6.992 1.603 -12.570 1.00 86.38 85 TYR A O 1
ATOM 616 N N . ALA A 1 86 ? 6.448 2.687 -10.691 1.00 90.38 86 ALA A N 1
ATOM 617 C CA . ALA A 1 86 ? 6.968 3.964 -11.197 1.00 90.38 86 ALA A CA 1
ATOM 618 C C . ALA A 1 86 ? 8.491 3.943 -11.433 1.00 90.38 86 ALA A C 1
ATOM 620 O O . ALA A 1 86 ? 8.938 4.357 -12.507 1.00 90.38 86 ALA A O 1
ATOM 621 N N . TRP A 1 87 ? 9.294 3.418 -10.495 1.00 93.75 87 TRP A N 1
ATOM 622 C CA . TRP A 1 87 ? 10.730 3.235 -10.748 1.00 93.75 87 TRP A CA 1
ATOM 623 C C . TRP A 1 87 ? 10.982 2.191 -11.840 1.00 93.75 87 TRP A C 1
ATOM 625 O O . TRP A 1 87 ? 11.865 2.415 -12.663 1.00 93.75 87 TRP A O 1
ATOM 635 N N . GLY A 1 88 ? 10.178 1.124 -11.939 1.00 87.50 88 GLY A N 1
ATOM 636 C CA . GLY A 1 88 ? 10.289 0.141 -13.023 1.00 87.50 88 GLY A CA 1
ATOM 637 C C . GLY A 1 88 ? 10.118 0.761 -14.414 1.00 87.50 88 GLY A C 1
ATOM 638 O O . GLY A 1 88 ? 10.944 0.527 -15.295 1.00 87.50 88 GLY A O 1
ATOM 639 N N . CYS A 1 89 ? 9.123 1.633 -14.605 1.00 87.50 89 CYS A N 1
ATOM 640 C CA . CYS A 1 89 ? 8.940 2.371 -15.859 1.00 87.50 89 CYS A CA 1
ATOM 641 C C . CYS A 1 89 ? 10.151 3.252 -16.195 1.00 87.50 89 CYS A C 1
ATOM 643 O O . CYS A 1 89 ? 10.652 3.211 -17.319 1.00 87.50 89 CYS A O 1
ATOM 645 N N . VAL A 1 90 ? 10.661 4.011 -15.219 1.00 91.44 90 VAL A N 1
ATOM 646 C CA . VAL A 1 90 ? 11.861 4.849 -15.398 1.00 91.44 90 VAL A CA 1
ATOM 647 C C . VAL A 1 90 ? 13.089 3.990 -15.708 1.00 91.44 90 VAL A C 1
ATOM 649 O O . VAL A 1 90 ? 13.908 4.346 -16.555 1.00 91.44 90 VAL A O 1
ATOM 652 N N . HIS A 1 91 ? 13.227 2.844 -15.046 1.00 89.19 91 HIS A N 1
ATOM 653 C CA . HIS A 1 91 ? 14.320 1.907 -15.258 1.00 89.19 91 HIS A CA 1
ATOM 654 C C . HIS A 1 91 ? 14.293 1.318 -16.673 1.00 89.19 91 HIS A C 1
ATOM 656 O O . HIS A 1 91 ? 15.315 1.330 -17.358 1.00 89.19 91 HIS A O 1
ATOM 662 N N . LEU A 1 92 ? 13.129 0.865 -17.145 1.00 87.00 92 LEU A N 1
ATOM 663 C CA . LEU A 1 92 ? 12.946 0.362 -18.508 1.00 87.00 92 LEU A CA 1
ATOM 664 C C . LEU A 1 92 ? 13.217 1.450 -19.552 1.00 87.00 92 LEU A C 1
ATOM 666 O O . LEU A 1 92 ? 13.881 1.188 -20.554 1.00 87.00 92 LEU A O 1
ATOM 670 N N . GLN A 1 93 ? 12.773 2.685 -19.298 1.00 90.94 93 GLN A N 1
ATOM 671 C CA . GLN A 1 93 ? 13.060 3.827 -20.168 1.00 90.94 93 GLN A CA 1
ATOM 672 C C . GLN A 1 93 ? 14.569 4.059 -20.318 1.00 90.94 93 GLN A C 1
ATOM 674 O O . GLN A 1 93 ? 15.058 4.225 -21.435 1.00 90.94 93 GLN A O 1
ATOM 679 N N . LYS A 1 94 ? 15.326 4.013 -19.211 1.00 89.56 94 LYS A N 1
ATOM 680 C CA . LYS A 1 94 ? 16.796 4.133 -19.222 1.00 89.56 94 LYS A CA 1
ATOM 681 C C . LYS A 1 94 ? 17.480 3.033 -20.049 1.00 89.56 94 LYS A C 1
ATOM 683 O O . LYS A 1 94 ? 18.581 3.261 -20.535 1.00 89.56 94 LYS A O 1
ATOM 688 N N . HIS A 1 95 ? 16.837 1.878 -20.224 1.00 90.50 95 HIS A N 1
ATOM 689 C CA . HIS A 1 95 ? 17.345 0.739 -20.999 1.00 90.50 95 HIS A CA 1
ATOM 690 C C . HIS A 1 95 ? 16.755 0.655 -22.418 1.00 90.50 95 HIS A C 1
ATOM 692 O O . HIS A 1 95 ? 16.838 -0.385 -23.066 1.00 90.50 95 HIS A O 1
ATOM 698 N N . GLY A 1 96 ? 16.181 1.752 -22.923 1.00 91.81 96 GLY A N 1
ATOM 699 C CA . GLY A 1 96 ? 15.763 1.871 -24.321 1.00 91.81 96 GLY A CA 1
ATOM 700 C C . GLY A 1 96 ? 14.307 1.503 -24.601 1.00 91.81 96 GLY A C 1
ATOM 701 O O . GLY A 1 96 ? 13.915 1.458 -25.767 1.00 91.81 96 GLY A O 1
ATOM 702 N N . ALA A 1 97 ? 13.478 1.272 -23.576 1.00 87.50 97 ALA A N 1
ATOM 703 C CA . ALA A 1 97 ? 12.042 1.118 -23.790 1.00 87.50 97 ALA A CA 1
ATOM 704 C C . ALA A 1 97 ? 11.434 2.420 -24.342 1.00 87.50 97 ALA A C 1
ATOM 706 O O . ALA A 1 97 ? 11.698 3.514 -23.834 1.00 87.50 97 ALA A O 1
ATOM 707 N N . SER A 1 98 ? 10.590 2.309 -25.373 1.00 91.75 98 SER A N 1
ATOM 708 C CA . SER A 1 98 ? 9.946 3.481 -25.967 1.00 91.75 98 SER A CA 1
ATOM 709 C C . SER A 1 98 ? 8.880 4.068 -25.039 1.00 91.75 98 SER A C 1
ATOM 711 O O . SER A 1 98 ? 8.140 3.342 -24.372 1.00 91.75 98 SER A O 1
ATOM 713 N N . HIS A 1 99 ? 8.759 5.398 -25.033 1.00 89.06 99 HIS A N 1
ATOM 714 C CA . HIS A 1 99 ? 7.782 6.114 -24.206 1.00 89.06 99 HIS A CA 1
ATOM 715 C C . HIS A 1 99 ? 6.342 5.644 -24.476 1.00 89.06 99 HIS A C 1
ATOM 717 O O . HIS A 1 99 ? 5.565 5.439 -23.546 1.00 89.06 99 HIS A O 1
ATOM 723 N N . THR A 1 100 ? 6.012 5.376 -25.745 1.00 88.12 100 THR A N 1
ATOM 724 C CA . THR A 1 100 ? 4.710 4.833 -26.156 1.00 88.12 100 THR A CA 1
ATOM 725 C C . THR A 1 100 ? 4.442 3.456 -25.548 1.00 88.12 100 THR A C 1
ATOM 727 O O . THR A 1 100 ? 3.337 3.214 -25.070 1.00 88.12 100 THR A O 1
ATOM 730 N N . SER A 1 101 ? 5.448 2.573 -25.501 1.00 79.94 101 SER A N 1
ATOM 731 C CA . SER A 1 101 ? 5.295 1.238 -24.902 1.00 79.94 101 SER A CA 1
ATOM 732 C C . SER A 1 101 ? 5.069 1.314 -23.395 1.00 79.94 101 SER A C 1
ATOM 734 O O . SER A 1 101 ? 4.261 0.560 -22.864 1.00 79.94 101 SER A O 1
ATOM 736 N N . LEU A 1 102 ? 5.740 2.241 -22.704 1.00 80.50 102 LEU A N 1
ATOM 737 C CA . LEU A 1 102 ? 5.582 2.435 -21.260 1.00 80.50 102 LEU A CA 1
ATOM 738 C C . LEU A 1 102 ? 4.218 3.033 -20.901 1.00 80.50 102 LEU A C 1
ATOM 740 O O . LEU A 1 102 ? 3.574 2.550 -19.971 1.00 80.50 102 LEU A O 1
ATOM 744 N N . ILE A 1 103 ? 3.741 4.028 -21.661 1.00 84.25 103 ILE A N 1
ATOM 745 C CA . ILE A 1 103 ? 2.377 4.559 -21.503 1.00 84.25 103 ILE A CA 1
ATOM 746 C C . ILE A 1 103 ? 1.358 3.444 -21.725 1.00 84.25 103 ILE A C 1
ATOM 748 O O . ILE A 1 103 ? 0.443 3.287 -20.920 1.00 84.25 103 ILE A O 1
ATOM 752 N N . PHE A 1 104 ? 1.522 2.661 -22.793 1.00 82.25 104 PHE A N 1
ATOM 753 C CA . PHE A 1 104 ? 0.605 1.575 -23.111 1.00 82.25 104 PHE A CA 1
ATOM 754 C C . PHE A 1 104 ? 0.600 0.493 -22.026 1.00 82.25 104 PHE A C 1
ATOM 756 O O . PHE A 1 104 ? -0.470 0.113 -21.561 1.00 82.25 104 PHE A O 1
ATOM 763 N N . ALA A 1 105 ? 1.773 0.045 -21.567 1.00 75.50 105 ALA A N 1
ATOM 764 C CA . ALA A 1 105 ? 1.893 -0.922 -20.476 1.00 75.50 105 ALA A CA 1
ATOM 765 C C . ALA A 1 105 ? 1.228 -0.409 -19.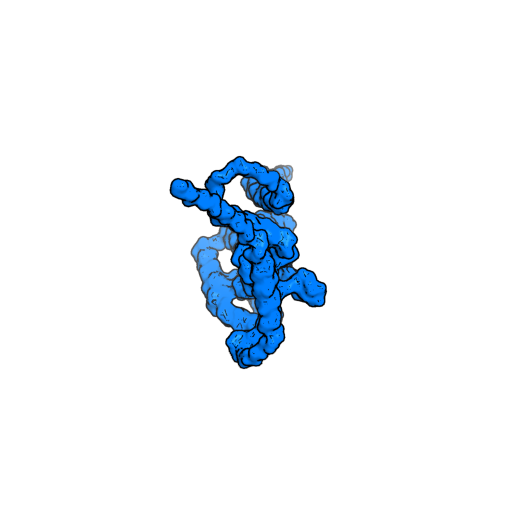191 1.00 75.50 105 ALA A C 1
ATOM 767 O O . ALA A 1 105 ? 0.526 -1.153 -18.504 1.00 75.50 105 ALA A O 1
ATOM 768 N N . GLY A 1 106 ? 1.394 0.880 -18.900 1.00 78.25 106 GLY A N 1
ATOM 769 C CA . GLY A 1 106 ? 0.770 1.516 -17.756 1.00 78.25 106 GLY A CA 1
ATOM 770 C C . GLY A 1 106 ? -0.746 1.629 -17.844 1.00 78.25 106 GLY A C 1
ATOM 771 O O . GLY A 1 106 ? -1.454 1.270 -16.901 1.00 78.25 106 GLY A O 1
ATOM 772 N N . ALA A 1 107 ? -1.252 2.082 -18.990 1.00 81.12 107 ALA A N 1
ATOM 773 C CA . ALA A 1 107 ? -2.680 2.146 -19.270 1.00 81.12 107 ALA A CA 1
ATOM 774 C C . ALA A 1 107 ? -3.308 0.751 -19.190 1.00 81.12 107 ALA A C 1
ATOM 776 O O . ALA A 1 107 ? -4.292 0.569 -18.479 1.00 81.12 107 ALA A O 1
ATOM 777 N N . LEU A 1 108 ? -2.684 -0.247 -19.824 1.00 81.06 108 LEU A N 1
ATOM 778 C CA . LEU A 1 108 ? -3.127 -1.636 -19.794 1.00 81.06 108 LEU A CA 1
ATOM 779 C C . LEU A 1 108 ? -3.179 -2.183 -18.365 1.00 81.06 108 LEU A C 1
ATOM 781 O O . LEU A 1 108 ? -4.189 -2.767 -17.981 1.00 81.06 108 LEU A O 1
ATOM 785 N N . SER A 1 109 ? -2.138 -1.957 -17.557 1.00 73.31 109 SER A N 1
ATOM 786 C CA . SER A 1 109 ? -2.112 -2.395 -16.157 1.00 73.31 109 SER A CA 1
ATOM 787 C C . SER A 1 109 ? -3.270 -1.800 -15.346 1.00 73.31 109 SER A C 1
ATOM 789 O O . SER A 1 109 ? -3.949 -2.513 -14.605 1.00 73.31 109 SER A O 1
ATOM 791 N N . ARG A 1 110 ? -3.563 -0.505 -15.532 1.00 79.38 110 ARG A N 1
ATOM 792 C CA . ARG A 1 110 ? -4.689 0.170 -14.867 1.00 79.38 110 ARG A CA 1
ATOM 793 C C . ARG A 1 110 ? -6.040 -0.320 -15.374 1.00 79.38 110 ARG A C 1
ATOM 795 O O . ARG A 1 110 ? -6.919 -0.562 -14.555 1.00 79.38 110 ARG A O 1
ATOM 802 N N . SER A 1 111 ? -6.202 -0.513 -16.680 1.00 80.44 111 SER A N 1
ATOM 803 C CA . SER A 1 111 ? -7.422 -1.076 -17.265 1.00 80.44 111 SER A CA 1
ATOM 804 C C . SER A 1 111 ? -7.699 -2.475 -16.725 1.00 80.44 111 SER A C 1
ATOM 806 O O . SER A 1 111 ? -8.810 -2.750 -16.286 1.00 80.44 111 SER A O 1
ATOM 808 N N . VAL A 1 112 ? -6.680 -3.335 -16.678 1.00 77.88 112 VAL A N 1
ATOM 809 C CA . VAL A 1 112 ? -6.760 -4.667 -16.070 1.00 77.88 112 VAL A CA 1
ATOM 810 C C . VAL A 1 112 ? -7.178 -4.570 -14.605 1.00 77.88 112 VAL A C 1
ATOM 812 O O . VAL A 1 112 ? -8.103 -5.268 -14.199 1.00 77.88 112 VAL A O 1
ATOM 815 N N . ALA A 1 113 ? -6.542 -3.697 -13.818 1.00 70.75 113 ALA A N 1
ATOM 816 C CA . ALA A 1 113 ? -6.881 -3.523 -12.408 1.00 70.75 113 ALA A CA 1
ATOM 817 C C . ALA A 1 113 ? -8.337 -3.067 -12.218 1.00 70.75 113 ALA A C 1
ATOM 819 O O . ALA A 1 113 ? -9.033 -3.603 -11.363 1.00 70.75 113 ALA A O 1
ATOM 820 N N . ILE A 1 114 ? -8.814 -2.126 -13.041 1.00 76.25 114 ILE A N 1
ATOM 821 C CA . ILE A 1 114 ? -10.202 -1.637 -13.017 1.00 76.25 114 ILE A CA 1
ATOM 822 C C . ILE A 1 114 ? -11.184 -2.764 -13.351 1.00 76.25 114 ILE A C 1
ATOM 824 O O . ILE A 1 114 ? -12.179 -2.934 -12.652 1.00 76.25 114 ILE A O 1
ATOM 828 N N . LEU A 1 115 ? -10.903 -3.548 -14.395 1.00 79.31 115 LEU A N 1
ATOM 829 C CA . LEU A 1 115 ? -11.768 -4.649 -14.826 1.00 79.31 115 LEU A CA 1
ATOM 830 C C . LEU A 1 115 ? -11.788 -5.803 -13.815 1.00 79.31 115 LEU A C 1
ATOM 832 O O . LEU A 1 115 ? -12.832 -6.417 -13.603 1.00 79.31 115 LEU A O 1
ATOM 836 N N . LEU A 1 116 ? -10.654 -6.089 -13.173 1.00 73.44 116 LEU A N 1
ATOM 837 C CA . LEU A 1 116 ? -10.537 -7.151 -12.174 1.00 73.44 116 LEU A CA 1
ATOM 838 C C . LEU A 1 116 ? -11.020 -6.733 -10.786 1.00 73.44 116 LEU A C 1
ATOM 840 O O . LEU A 1 116 ? -11.424 -7.609 -10.031 1.00 73.44 116 LEU A O 1
ATOM 844 N N . ALA A 1 117 ? -11.017 -5.446 -10.433 1.00 69.44 117 ALA A N 1
ATOM 845 C CA . ALA A 1 117 ? -11.438 -4.961 -9.116 1.00 69.44 117 ALA A CA 1
ATOM 846 C C . ALA A 1 117 ? -12.803 -5.507 -8.639 1.00 69.44 117 ALA A C 1
ATOM 848 O O . ALA A 1 117 ? -12.847 -6.031 -7.523 1.00 69.44 117 ALA A O 1
ATOM 849 N N . PRO A 1 118 ? -13.901 -5.466 -9.430 1.00 71.94 118 PRO A N 1
ATOM 850 C CA . PRO A 1 118 ? -15.182 -6.018 -8.983 1.00 71.94 118 PRO A CA 1
ATOM 851 C C . PRO A 1 118 ? -15.125 -7.537 -8.782 1.00 71.94 118 PRO A C 1
ATOM 853 O O . PRO A 1 118 ? -15.688 -8.053 -7.818 1.00 71.94 118 PRO A O 1
ATOM 856 N N . PHE A 1 119 ? -14.409 -8.254 -9.653 1.00 70.94 119 PHE A N 1
ATOM 857 C CA . PHE A 1 119 ? -14.258 -9.706 -9.559 1.00 70.94 119 PHE A CA 1
ATOM 858 C C . PHE A 1 119 ? -13.413 -10.116 -8.348 1.00 70.94 119 PHE A C 1
ATOM 860 O O . PHE A 1 119 ? -13.789 -11.018 -7.607 1.00 70.94 119 PHE A O 1
ATOM 867 N N . VAL A 1 120 ? -12.293 -9.429 -8.120 1.00 68.12 120 VAL A N 1
ATOM 868 C CA . VAL A 1 120 ? -11.393 -9.654 -6.985 1.00 68.12 120 VAL A CA 1
ATOM 869 C C . VAL A 1 120 ? -12.082 -9.311 -5.668 1.00 68.12 120 VAL A C 1
ATOM 871 O O . VAL A 1 120 ? -11.949 -10.076 -4.719 1.00 68.12 120 VAL A O 1
ATOM 874 N N . GLY A 1 121 ? -12.856 -8.223 -5.611 1.00 66.06 121 GLY A N 1
ATOM 875 C CA . GLY A 1 121 ? -13.672 -7.887 -4.442 1.00 66.06 121 GLY A CA 1
ATOM 876 C C . GLY A 1 121 ? -14.683 -8.989 -4.119 1.00 66.06 121 GLY A C 1
ATOM 877 O O . GLY A 1 121 ? -14.708 -9.497 -3.003 1.00 66.06 121 GLY A O 1
ATOM 878 N N . TRP A 1 122 ? -15.433 -9.450 -5.124 1.00 75.50 122 TRP A N 1
ATOM 879 C CA . TRP A 1 122 ? -16.360 -10.574 -4.963 1.00 75.50 122 TRP A CA 1
ATOM 880 C C . TRP A 1 122 ? -15.660 -11.878 -4.543 1.00 75.50 122 TRP A C 1
ATOM 882 O O . TRP A 1 122 ? -16.167 -12.627 -3.706 1.00 75.50 122 TRP A O 1
ATOM 892 N N . LEU A 1 123 ? -14.483 -12.168 -5.101 1.00 63.53 123 LEU A N 1
ATOM 893 C CA . LEU A 1 123 ? -13.708 -13.364 -4.770 1.00 63.53 123 LEU A CA 1
ATOM 894 C C . LEU A 1 123 ? -13.155 -13.306 -3.339 1.00 63.53 123 LEU A C 1
ATOM 896 O O . LEU A 1 123 ? -13.198 -14.310 -2.626 1.00 63.53 123 LEU A O 1
ATOM 900 N N . ALA A 1 124 ? -12.674 -12.136 -2.910 1.00 62.66 124 ALA A N 1
ATOM 901 C CA . ALA A 1 124 ? -12.237 -11.888 -1.541 1.00 62.66 124 ALA A CA 1
ATOM 902 C C . ALA A 1 124 ? -13.391 -12.098 -0.549 1.00 62.66 124 ALA A C 1
ATOM 904 O O . ALA A 1 124 ? -13.199 -12.774 0.460 1.00 62.66 124 ALA A O 1
ATOM 905 N N . ASP A 1 125 ? -14.592 -11.624 -0.889 1.00 62.41 125 ASP A N 1
ATOM 906 C CA . ASP A 1 125 ? -15.797 -11.786 -0.071 1.00 62.41 125 ASP A CA 1
ATOM 907 C C . ASP A 1 125 ? -16.282 -13.243 0.023 1.00 62.41 125 ASP A C 1
ATOM 909 O O . ASP A 1 125 ? -16.934 -13.618 0.999 1.00 62.41 125 ASP A O 1
ATOM 913 N N . THR A 1 126 ? -16.007 -14.076 -0.987 1.00 70.38 126 THR A N 1
ATOM 914 C CA . THR A 1 126 ? -16.594 -15.424 -1.088 1.00 70.38 126 THR A CA 1
ATOM 915 C C . THR A 1 126 ? -15.650 -16.566 -0.734 1.00 70.38 126 THR A C 1
ATOM 917 O O . THR A 1 126 ? -16.132 -17.596 -0.259 1.00 70.38 126 THR A O 1
ATOM 920 N N . ARG A 1 127 ? -14.340 -16.455 -0.997 1.00 51.31 127 ARG A N 1
ATOM 921 C CA . ARG A 1 127 ? -13.437 -17.626 -0.960 1.00 51.31 127 ARG A CA 1
ATOM 922 C C . ARG A 1 127 ? -12.103 -17.457 -0.235 1.00 51.31 127 ARG A C 1
ATOM 924 O O . ARG A 1 127 ? -11.462 -18.472 0.018 1.00 51.31 127 ARG A O 1
ATOM 931 N N . GLY A 1 128 ? -11.685 -16.247 0.134 1.00 50.44 128 GLY A N 1
ATOM 932 C CA . GLY A 1 128 ? -10.331 -16.031 0.668 1.00 50.44 128 GLY A CA 1
ATOM 933 C C . GLY A 1 128 ? -9.223 -16.259 -0.383 1.00 50.44 128 GLY A C 1
ATOM 934 O O . GLY A 1 128 ? -9.452 -16.818 -1.456 1.00 50.44 128 GLY A O 1
ATOM 935 N N . SER A 1 129 ? -8.016 -15.745 -0.127 1.00 42.66 129 SER A N 1
ATOM 936 C CA . SER A 1 129 ? -6.950 -15.589 -1.132 1.00 42.66 129 SER A CA 1
ATOM 937 C C . SER A 1 129 ? -5.953 -16.759 -1.174 1.00 42.66 129 SER A C 1
ATOM 939 O O . SER A 1 129 ? -5.136 -16.892 -0.263 1.00 42.66 129 SER A O 1
ATOM 941 N N . GLY A 1 130 ? -5.939 -17.549 -2.254 1.00 40.22 130 GLY A N 1
ATOM 942 C CA . GLY A 1 130 ? -4.859 -18.509 -2.526 1.00 40.22 130 GLY A CA 1
ATOM 943 C C . GLY A 1 130 ? -4.954 -19.156 -3.910 1.00 40.22 130 GLY A C 1
ATOM 944 O O . GLY A 1 130 ? -5.667 -20.141 -4.065 1.00 40.22 130 GLY A O 1
ATOM 945 N N . TYR A 1 131 ? -4.237 -18.619 -4.905 1.00 45.06 131 TYR A N 1
ATOM 946 C CA . TYR A 1 131 ? -4.091 -19.232 -6.236 1.00 45.06 131 TYR A CA 1
ATOM 947 C C . TYR A 1 131 ? -2.675 -19.004 -6.784 1.00 45.06 131 TYR A C 1
ATOM 949 O O . TYR A 1 131 ? -2.098 -17.940 -6.561 1.00 45.06 131 TYR A O 1
ATOM 957 N N . ASP A 1 132 ? -2.150 -19.996 -7.507 1.00 39.59 132 ASP A N 1
ATOM 958 C CA . ASP A 1 132 ? -0.784 -20.044 -8.046 1.00 39.59 132 ASP A CA 1
ATOM 959 C C . ASP A 1 132 ? -0.808 -19.887 -9.583 1.00 39.59 132 ASP A C 1
ATOM 961 O O . ASP A 1 132 ? -1.647 -20.493 -10.255 1.00 39.59 132 ASP A O 1
ATOM 965 N N . LEU A 1 133 ? 0.067 -19.051 -10.156 1.00 48.44 133 LEU A N 1
ATOM 966 C CA . LEU A 1 133 ? 0.092 -18.701 -11.590 1.00 48.44 133 LEU A CA 1
ATOM 967 C C . LEU A 1 133 ? 1.539 -18.706 -12.119 1.00 48.44 133 LEU A C 1
ATOM 969 O O . LEU A 1 133 ? 2.386 -17.988 -11.595 1.00 48.44 133 LEU A O 1
ATOM 973 N N . SER A 1 134 ? 1.820 -19.447 -13.201 1.00 44.50 134 SER A N 1
ATOM 974 C CA . SER A 1 134 ? 3.154 -19.533 -13.836 1.00 44.50 134 SER A CA 1
ATOM 975 C C . SER A 1 134 ? 3.119 -19.166 -15.333 1.00 44.50 134 SER A C 1
ATOM 977 O O . SER A 1 134 ? 2.296 -19.734 -16.055 1.00 44.50 134 SER A O 1
ATOM 979 N N . PRO A 1 135 ? 3.979 -18.240 -15.830 1.00 47.59 135 PRO A N 1
ATOM 980 C CA . PRO A 1 135 ? 4.149 -18.033 -17.281 1.00 47.59 135 PRO A CA 1
ATOM 981 C C . PRO A 1 135 ? 5.608 -17.858 -17.805 1.00 47.59 135 PRO A C 1
ATOM 983 O O . PRO A 1 135 ? 6.557 -17.683 -17.045 1.00 47.59 135 PRO A O 1
ATOM 986 N N . SER A 1 136 ? 5.768 -17.879 -19.147 1.00 54.41 136 SER A N 1
ATOM 987 C CA . SER A 1 136 ? 7.018 -17.915 -19.957 1.00 54.41 136 SER A CA 1
ATOM 988 C C . SER A 1 136 ? 7.584 -16.562 -20.483 1.00 54.41 136 SER A C 1
ATOM 990 O O . SER A 1 136 ? 6.841 -15.633 -20.794 1.00 54.41 136 SER A O 1
ATOM 992 N N . VAL A 1 137 ? 8.907 -16.502 -20.719 1.00 50.81 137 VAL A N 1
ATOM 993 C CA . VAL A 1 137 ? 9.852 -15.348 -20.629 1.00 50.81 137 VAL A CA 1
ATOM 994 C C . VAL A 1 137 ? 9.597 -14.047 -21.441 1.00 50.81 137 VAL A C 1
ATOM 996 O O . VAL A 1 137 ? 9.959 -12.984 -20.946 1.00 50.81 137 VAL A O 1
ATOM 999 N N . PHE A 1 138 ? 8.962 -14.038 -22.624 1.00 41.28 138 PHE A N 1
ATOM 1000 C CA . PHE A 1 138 ? 8.713 -12.774 -23.377 1.00 41.28 138 PHE A CA 1
ATOM 1001 C C . PHE A 1 138 ? 7.282 -12.237 -23.199 1.00 41.28 138 PHE A C 1
ATOM 1003 O O . PHE A 1 138 ? 7.072 -11.034 -23.048 1.00 41.28 138 PHE A O 1
ATOM 1010 N N . ALA A 1 139 ? 6.304 -13.143 -23.083 1.00 49.91 139 ALA A N 1
ATOM 1011 C CA . ALA A 1 139 ? 4.995 -12.820 -22.523 1.00 49.91 139 ALA A CA 1
ATOM 1012 C C . ALA A 1 139 ? 5.138 -12.352 -21.065 1.00 49.91 139 ALA A C 1
ATOM 1014 O O . ALA A 1 139 ? 4.393 -11.491 -20.628 1.00 49.91 139 ALA A O 1
ATOM 1015 N N . VAL A 1 140 ? 6.146 -12.823 -20.325 1.00 51.97 140 VAL A N 1
ATOM 1016 C CA . VAL A 1 140 ? 6.388 -12.433 -18.931 1.00 51.97 140 VAL A CA 1
ATOM 1017 C C . VAL A 1 140 ? 6.539 -10.926 -18.737 1.00 51.97 140 VAL A C 1
ATOM 1019 O O . VAL A 1 140 ? 5.984 -10.418 -17.782 1.00 51.97 140 VAL A O 1
ATOM 1022 N N . VAL A 1 141 ? 7.180 -10.149 -19.611 1.00 53.31 141 VAL A N 1
ATOM 1023 C CA . VAL A 1 141 ? 7.321 -8.708 -19.313 1.00 53.31 141 VAL A CA 1
ATOM 1024 C C . VAL A 1 141 ? 5.987 -7.971 -19.468 1.00 53.31 141 VAL A C 1
ATOM 1026 O O . VAL A 1 141 ? 5.563 -7.294 -18.545 1.00 53.31 141 VAL A O 1
ATOM 1029 N N . VAL A 1 142 ? 5.258 -8.145 -20.573 1.00 56.62 142 VAL A N 1
ATOM 1030 C CA . VAL A 1 142 ? 3.971 -7.443 -20.779 1.00 56.62 142 VAL A CA 1
ATOM 1031 C C . VAL A 1 142 ? 2.844 -8.052 -19.933 1.00 56.62 142 VAL A C 1
ATOM 1033 O O . VAL A 1 142 ? 1.995 -7.332 -19.413 1.00 56.62 142 VAL A O 1
ATOM 1036 N N . PHE A 1 143 ? 2.852 -9.369 -19.734 1.00 60.88 143 PHE A N 1
ATOM 1037 C CA . PHE A 1 143 ? 1.845 -10.091 -18.960 1.00 60.88 143 PHE A CA 1
ATOM 1038 C C . PHE A 1 143 ? 2.175 -10.068 -17.457 1.00 60.88 143 PHE A C 1
ATOM 1040 O O . PHE A 1 143 ? 1.325 -9.691 -16.673 1.00 60.88 143 PHE A O 1
ATOM 1047 N N . VAL A 1 144 ? 3.394 -10.340 -16.988 1.00 62.12 144 VAL A N 1
ATOM 1048 C CA . VAL A 1 144 ? 3.711 -10.245 -15.540 1.00 62.12 144 VAL A CA 1
ATOM 1049 C C . VAL A 1 144 ? 3.822 -8.789 -15.083 1.00 62.12 144 VAL A C 1
ATOM 1051 O O . VAL A 1 144 ? 3.292 -8.459 -14.024 1.00 62.12 144 VAL A O 1
ATOM 1054 N N . PHE A 1 145 ? 4.413 -7.883 -15.874 1.00 65.25 145 PHE A N 1
ATOM 1055 C CA . PHE A 1 145 ? 4.477 -6.468 -15.480 1.00 65.25 145 PHE A CA 1
ATOM 1056 C C . PHE A 1 145 ? 3.176 -5.702 -15.754 1.00 65.25 145 PHE A C 1
ATOM 1058 O O . PHE A 1 145 ? 2.893 -4.744 -15.055 1.00 65.25 145 PHE A O 1
ATOM 1065 N N . GLY A 1 146 ? 2.364 -6.090 -16.742 1.00 67.94 146 GLY A N 1
ATOM 1066 C CA . GLY A 1 146 ? 1.056 -5.471 -16.994 1.00 67.94 146 GLY A CA 1
ATOM 1067 C C . GLY A 1 146 ? -0.069 -6.146 -16.209 1.00 67.94 146 GLY A C 1
ATOM 1068 O O . GLY A 1 146 ? -0.678 -5.528 -15.332 1.00 67.94 146 GLY A O 1
ATOM 1069 N N . LEU A 1 147 ? -0.326 -7.426 -16.506 1.00 73.25 147 LEU A N 1
ATOM 1070 C CA . LEU A 1 147 ? -1.371 -8.230 -15.862 1.00 73.25 147 LEU A CA 1
ATOM 1071 C C . LEU A 1 147 ? -1.011 -8.575 -14.411 1.00 73.25 147 LEU A C 1
ATOM 1073 O O . LEU A 1 147 ? -1.851 -8.398 -13.538 1.00 73.25 147 LEU A O 1
ATOM 1077 N N . GLY A 1 148 ? 0.218 -9.011 -14.126 1.00 71.56 148 GLY A N 1
ATOM 1078 C CA . GLY A 1 148 ? 0.641 -9.366 -12.765 1.00 71.56 148 GLY A CA 1
ATOM 1079 C C . GLY A 1 148 ? 0.570 -8.176 -11.807 1.00 71.56 148 GLY A C 1
ATOM 1080 O O . GLY A 1 148 ? -0.044 -8.283 -10.747 1.00 71.56 148 GLY A O 1
ATOM 1081 N N . TYR A 1 149 ? 1.073 -7.004 -12.209 1.00 74.56 149 TYR A N 1
ATOM 1082 C CA . TYR A 1 149 ? 0.847 -5.769 -11.446 1.00 74.56 149 TYR A CA 1
ATOM 1083 C C . TYR A 1 149 ? -0.616 -5.368 -11.379 1.00 74.56 149 TYR A C 1
ATOM 1085 O O . TYR A 1 149 ? -1.047 -4.905 -10.333 1.00 74.56 149 TYR A O 1
ATOM 1093 N N . GLY A 1 150 ? -1.382 -5.531 -12.460 1.00 72.38 150 GLY A N 1
ATOM 1094 C CA . GLY A 1 150 ? -2.812 -5.226 -12.462 1.00 72.38 150 GLY A CA 1
ATOM 1095 C C . GLY A 1 150 ? -3.572 -6.064 -11.431 1.00 72.38 150 GLY A C 1
ATOM 1096 O O . GLY A 1 150 ? -4.370 -5.524 -10.670 1.00 72.38 150 GLY A O 1
ATOM 1097 N N . ILE A 1 151 ? -3.262 -7.361 -11.341 1.00 76.44 151 ILE A N 1
ATOM 1098 C CA . ILE A 1 151 ? -3.803 -8.289 -10.341 1.00 76.44 151 ILE A CA 1
ATOM 1099 C C . ILE A 1 151 ? -3.357 -7.870 -8.937 1.00 76.44 151 ILE A C 1
ATOM 1101 O O . ILE A 1 151 ? -4.202 -7.657 -8.069 1.00 76.44 151 ILE A O 1
ATOM 1105 N N . LEU A 1 152 ? -2.051 -7.699 -8.706 1.00 77.38 152 LEU A N 1
ATOM 1106 C CA . LEU A 1 152 ? -1.521 -7.301 -7.397 1.00 77.38 152 LEU A CA 1
ATOM 1107 C C . LEU A 1 152 ? -2.104 -5.966 -6.933 1.00 77.38 152 LEU A C 1
ATOM 1109 O O . LEU A 1 152 ? -2.449 -5.812 -5.762 1.00 77.38 152 LEU A O 1
ATOM 1113 N N . LEU A 1 153 ? -2.243 -5.007 -7.846 1.00 78.31 153 LEU A N 1
ATOM 1114 C CA . LEU A 1 153 ? -2.830 -3.709 -7.569 1.00 78.31 153 LEU A CA 1
ATOM 1115 C C . LEU A 1 153 ? -4.332 -3.827 -7.313 1.00 78.31 153 LEU A C 1
ATOM 1117 O O . LEU A 1 153 ? -4.815 -3.142 -6.422 1.00 78.31 153 LEU A O 1
ATOM 1121 N N . ALA A 1 154 ? -5.066 -4.692 -8.018 1.00 74.81 154 ALA A N 1
ATOM 1122 C CA . ALA A 1 154 ? -6.486 -4.929 -7.757 1.00 74.81 154 ALA A CA 1
ATOM 1123 C C . ALA A 1 154 ? -6.711 -5.515 -6.355 1.00 74.81 154 ALA A C 1
ATOM 1125 O O . ALA A 1 154 ? -7.525 -4.989 -5.598 1.00 74.81 154 ALA A O 1
ATOM 1126 N N . PHE A 1 155 ? -5.946 -6.541 -5.968 1.00 75.88 155 PHE A N 1
ATOM 1127 C CA . PHE A 1 155 ? -6.026 -7.122 -4.623 1.00 75.88 155 PHE A CA 1
ATOM 1128 C C . PHE A 1 155 ? -5.669 -6.097 -3.544 1.00 75.88 155 PHE A C 1
ATOM 1130 O O . PHE A 1 155 ? -6.443 -5.899 -2.607 1.00 75.88 155 PHE A O 1
ATOM 1137 N N . ASN A 1 156 ? -4.549 -5.386 -3.703 1.00 79.31 156 ASN A N 1
ATOM 1138 C CA . ASN A 1 156 ? -4.144 -4.359 -2.745 1.00 79.31 156 ASN A CA 1
ATOM 1139 C C . ASN A 1 156 ? -5.148 -3.201 -2.678 1.00 79.31 156 ASN A C 1
ATOM 1141 O O . ASN A 1 156 ? -5.514 -2.775 -1.592 1.00 79.31 156 ASN A O 1
ATOM 1145 N N . SER A 1 157 ? -5.660 -2.724 -3.812 1.00 77.56 157 SER A N 1
ATOM 1146 C CA . SER A 1 157 ? -6.586 -1.584 -3.839 1.00 77.56 157 SER A CA 1
ATOM 1147 C C . SER A 1 157 ? -7.971 -1.912 -3.288 1.00 77.56 157 SER A C 1
ATOM 1149 O O . SER A 1 157 ? -8.686 -0.982 -2.938 1.00 77.56 157 SER A O 1
ATOM 1151 N N . MET A 1 158 ? -8.358 -3.189 -3.202 1.00 81.19 158 MET A N 1
ATOM 1152 C CA . MET A 1 158 ? -9.675 -3.600 -2.697 1.00 81.19 158 MET A CA 1
ATOM 1153 C C . MET A 1 158 ? -9.637 -4.090 -1.249 1.00 81.19 158 MET A C 1
ATOM 1155 O O . MET A 1 158 ? -10.462 -3.673 -0.440 1.00 81.19 158 MET A O 1
ATOM 1159 N N . VAL A 1 159 ? -8.673 -4.943 -0.895 1.00 83.56 159 VAL A N 1
ATOM 1160 C CA . VAL A 1 159 ? -8.594 -5.536 0.452 1.00 83.56 159 VAL A CA 1
ATOM 1161 C C . VAL A 1 159 ? -8.098 -4.514 1.474 1.00 83.56 159 VAL A C 1
ATOM 1163 O O . VAL A 1 159 ? -8.580 -4.458 2.604 1.00 83.56 159 VAL A O 1
ATOM 1166 N N . GLN A 1 160 ? -7.156 -3.663 1.076 1.00 88.44 160 GLN A N 1
ATOM 1167 C CA . GLN A 1 160 ? -6.500 -2.735 1.987 1.00 88.44 160 GLN A CA 1
ATOM 1168 C C . GLN A 1 160 ? -7.427 -1.617 2.500 1.00 88.44 160 GLN A C 1
ATOM 1170 O O . GLN A 1 160 ? -7.442 -1.402 3.714 1.00 88.44 160 GLN A O 1
ATOM 1175 N N . PRO A 1 161 ? -8.231 -0.912 1.669 1.00 88.44 161 PRO A N 1
ATOM 1176 C CA . PRO A 1 161 ? -9.151 0.092 2.198 1.00 88.44 161 PRO A CA 1
ATOM 1177 C C . PRO A 1 161 ? -10.163 -0.515 3.166 1.00 88.44 161 PRO A C 1
ATOM 1179 O O . PRO A 1 161 ? -10.423 0.091 4.202 1.00 88.44 161 PRO A O 1
ATOM 1182 N N . LEU A 1 162 ? -10.683 -1.714 2.860 1.00 89.69 162 LEU A N 1
ATOM 1183 C CA . LEU A 1 162 ? -11.607 -2.447 3.731 1.00 89.69 162 LEU A CA 1
ATOM 1184 C C . LEU A 1 162 ? -10.969 -2.747 5.088 1.00 89.69 162 LEU A C 1
ATOM 1186 O O . LEU A 1 162 ? -11.543 -2.427 6.127 1.00 89.69 162 LEU A O 1
ATOM 1190 N N . HIS A 1 163 ? -9.739 -3.256 5.086 1.00 92.31 163 HIS A N 1
ATOM 1191 C CA . HIS A 1 163 ? -9.003 -3.488 6.320 1.00 92.31 163 HIS A CA 1
ATOM 1192 C C . HIS A 1 163 ? -8.841 -2.200 7.145 1.00 92.31 163 HIS A C 1
ATOM 1194 O O . HIS A 1 163 ? -9.138 -2.184 8.337 1.00 92.31 163 HIS A O 1
ATOM 1200 N N . ILE A 1 164 ? -8.438 -1.091 6.518 1.00 93.62 164 ILE A N 1
ATOM 1201 C CA . ILE A 1 164 ? -8.183 0.174 7.224 1.00 93.62 164 ILE A CA 1
ATOM 1202 C C . ILE A 1 164 ? -9.474 0.780 7.785 1.00 93.62 164 ILE A C 1
ATOM 1204 O O . ILE A 1 164 ? -9.472 1.261 8.916 1.00 93.62 164 ILE A O 1
ATOM 1208 N N . VAL A 1 165 ? -10.589 0.758 7.045 1.00 94.12 165 VAL A N 1
ATOM 1209 C CA . VAL A 1 165 ? -11.863 1.301 7.558 1.00 94.12 165 VAL A CA 1
ATOM 1210 C C . VAL A 1 165 ? -12.386 0.512 8.757 1.00 94.12 165 VAL A C 1
ATOM 1212 O O . VAL A 1 165 ? -13.082 1.081 9.603 1.00 94.12 165 VAL A O 1
ATOM 1215 N N . GLU A 1 166 ? -12.044 -0.772 8.852 1.00 92.88 166 GLU A N 1
ATOM 1216 C CA . GLU A 1 166 ? -12.402 -1.631 9.977 1.00 92.88 166 GLU A CA 1
ATOM 1217 C C . GLU A 1 166 ? -11.535 -1.395 11.215 1.00 92.88 166 GLU A C 1
ATOM 1219 O O . GLU A 1 166 ? -12.015 -1.621 12.325 1.00 92.88 166 GLU A O 1
ATOM 1224 N N . LEU A 1 167 ? -10.309 -0.885 11.065 1.00 93.75 167 LEU A N 1
ATOM 1225 C CA . LEU A 1 167 ? -9.432 -0.555 12.196 1.00 93.75 167 LEU A CA 1
ATOM 1226 C C . LEU A 1 167 ? -9.969 0.602 13.055 1.00 93.75 167 LEU A C 1
ATOM 1228 O O . LEU A 1 167 ? -9.603 0.711 14.226 1.00 93.75 167 LEU A O 1
ATOM 1232 N N . PHE A 1 168 ? -10.822 1.467 12.494 1.00 94.31 168 PHE A N 1
ATOM 1233 C CA . PHE A 1 168 ? -11.269 2.695 13.154 1.00 94.31 168 PHE A CA 1
ATOM 1234 C C . PHE A 1 168 ? -12.782 2.724 13.435 1.00 94.31 168 PHE A C 1
ATOM 1236 O O . PHE A 1 168 ? -13.597 2.366 12.571 1.00 94.31 168 PHE A O 1
ATOM 1243 N N . PRO A 1 169 ? -13.196 3.229 14.615 1.00 90.56 169 PRO A N 1
ATOM 1244 C CA . PRO A 1 169 ? -14.606 3.433 14.912 1.00 90.56 169 PRO A CA 1
ATOM 1245 C C . PRO A 1 169 ? -15.186 4.564 14.055 1.00 90.56 169 PRO A C 1
ATOM 1247 O O . PRO A 1 169 ? -14.482 5.496 13.667 1.00 90.56 169 PRO A O 1
ATOM 1250 N N . VAL A 1 170 ? -16.494 4.493 13.782 1.00 90.75 170 VAL A N 1
ATOM 1251 C CA . VAL A 1 170 ? -17.205 5.369 12.827 1.00 90.75 170 VAL A CA 1
ATOM 1252 C C . VAL A 1 170 ? -16.924 6.858 13.065 1.00 90.75 170 VAL A C 1
ATOM 1254 O O . VAL A 1 170 ? -16.667 7.580 12.107 1.00 90.75 170 VAL A O 1
ATOM 1257 N N . ALA A 1 171 ? -16.896 7.297 14.328 1.00 87.19 171 ALA A N 1
ATOM 1258 C CA . ALA A 1 171 ? -16.714 8.701 14.702 1.00 87.19 171 ALA A CA 1
ATOM 1259 C C . ALA A 1 171 ? -15.378 9.313 14.237 1.00 87.19 171 ALA A C 1
ATOM 1261 O O . ALA A 1 171 ? -15.322 10.501 13.938 1.00 87.19 171 ALA A O 1
ATOM 1262 N N . VAL A 1 172 ? -14.307 8.516 14.154 1.00 91.12 172 VAL A N 1
ATOM 1263 C CA . VAL A 1 172 ? -12.964 8.986 13.759 1.00 91.12 172 VAL A CA 1
ATOM 1264 C C . VAL A 1 172 ? -12.444 8.292 12.502 1.00 91.12 172 VAL A C 1
ATOM 1266 O O . VAL A 1 172 ? -11.298 8.505 12.110 1.00 91.12 172 VAL A O 1
ATOM 1269 N N . ARG A 1 173 ? -13.277 7.476 11.845 1.00 92.06 173 ARG A N 1
ATOM 1270 C CA . ARG A 1 173 ? -12.877 6.620 10.724 1.00 92.06 173 ARG A CA 1
ATOM 1271 C C . ARG A 1 173 ? -12.281 7.409 9.571 1.00 92.06 173 ARG A C 1
ATOM 1273 O O . ARG A 1 173 ? -11.209 7.052 9.107 1.00 92.06 173 ARG A O 1
ATOM 1280 N N . ASN A 1 174 ? -12.929 8.486 9.133 1.00 90.94 174 ASN A N 1
ATOM 1281 C CA . ASN A 1 174 ? -12.444 9.265 7.989 1.00 90.94 174 ASN A CA 1
ATOM 1282 C C . ASN A 1 174 ? -11.057 9.867 8.256 1.00 90.94 174 ASN A C 1
ATOM 1284 O O . ASN A 1 174 ? -10.173 9.782 7.405 1.00 90.94 174 ASN A O 1
ATOM 1288 N N . VAL A 1 175 ? -10.855 10.419 9.458 1.00 92.75 175 VAL A N 1
ATOM 1289 C CA . VAL A 1 175 ? -9.563 10.982 9.871 1.00 92.75 175 VAL A CA 1
ATOM 1290 C C . VAL A 1 175 ? -8.520 9.872 10.005 1.00 92.75 175 VAL A C 1
ATOM 1292 O O . VAL A 1 175 ? -7.424 10.019 9.479 1.00 92.75 175 VAL A O 1
ATOM 1295 N N . GLY A 1 176 ? -8.861 8.746 10.640 1.00 93.75 176 GLY A N 1
ATOM 1296 C CA . GLY A 1 176 ? -7.957 7.605 10.809 1.00 93.75 176 GLY A CA 1
ATOM 1297 C C . GLY A 1 176 ? -7.512 6.984 9.494 1.00 93.75 176 GLY A C 1
ATOM 1298 O O . GLY A 1 176 ? -6.316 6.816 9.272 1.00 93.75 176 GLY A O 1
ATOM 1299 N N . VAL A 1 177 ? -8.453 6.742 8.583 1.00 94.12 177 VAL A N 1
ATOM 1300 C CA . VAL A 1 177 ? -8.179 6.228 7.237 1.00 94.12 177 VAL A CA 1
ATOM 1301 C C . VAL A 1 177 ? -7.264 7.192 6.488 1.00 94.12 177 VAL A C 1
ATOM 1303 O O . VAL A 1 177 ? -6.184 6.792 6.055 1.00 94.12 177 VAL A O 1
ATOM 1306 N N . GLY A 1 178 ? -7.644 8.470 6.383 1.00 91.62 178 GLY A N 1
ATOM 1307 C CA . GLY A 1 178 ? -6.833 9.475 5.691 1.00 91.62 178 GLY A CA 1
ATOM 1308 C C . GLY A 1 178 ? -5.429 9.602 6.284 1.00 91.62 178 GLY A C 1
ATOM 1309 O O . GLY A 1 178 ? -4.448 9.705 5.550 1.00 91.62 178 GLY A O 1
ATOM 1310 N N . MET A 1 179 ? -5.313 9.524 7.609 1.00 94.25 179 MET A N 1
ATOM 1311 C CA . MET A 1 179 ? -4.036 9.581 8.307 1.00 94.25 179 MET A CA 1
ATOM 1312 C C . MET A 1 179 ? -3.148 8.375 7.990 1.00 94.25 179 MET A C 1
ATOM 1314 O O . MET A 1 179 ? -1.993 8.555 7.608 1.00 94.25 179 MET A O 1
ATOM 1318 N N . SER A 1 180 ? -3.680 7.156 8.093 1.00 94.88 180 SER A N 1
ATOM 1319 C CA . SER A 1 180 ? -2.953 5.930 7.752 1.00 94.88 180 SER A CA 1
ATOM 1320 C C . SER A 1 180 ? -2.470 5.938 6.304 1.00 94.88 180 SER A C 1
ATOM 1322 O O . SER A 1 180 ? -1.319 5.582 6.047 1.00 94.88 180 SER A O 1
ATOM 1324 N N . TYR A 1 181 ? -3.308 6.401 5.370 1.00 93.12 181 TYR A N 1
ATOM 1325 C CA . TYR A 1 181 ? -2.935 6.540 3.965 1.00 93.12 181 TYR A CA 1
ATOM 1326 C C . TYR A 1 181 ? -1.786 7.522 3.767 1.00 93.12 181 TYR A C 1
ATOM 1328 O O . TYR A 1 181 ? -0.781 7.160 3.161 1.00 93.12 181 TYR A O 1
ATOM 1336 N N . ASN A 1 182 ? -1.910 8.738 4.299 1.00 92.06 182 ASN A N 1
ATOM 1337 C CA . ASN A 1 182 ? -0.878 9.757 4.146 1.00 92.06 182 ASN A CA 1
ATOM 1338 C C . ASN A 1 182 ? 0.443 9.311 4.773 1.00 92.06 182 ASN A C 1
ATOM 1340 O O . ASN A 1 182 ? 1.478 9.393 4.123 1.00 92.06 182 ASN A O 1
ATOM 1344 N N . VAL A 1 183 ? 0.420 8.762 5.990 1.00 92.50 183 VAL A N 1
ATOM 1345 C CA . VAL A 1 183 ? 1.640 8.279 6.653 1.00 92.50 183 VAL A CA 1
ATOM 1346 C C . VAL A 1 183 ? 2.287 7.152 5.845 1.00 92.50 183 VAL A C 1
ATOM 1348 O O . VAL A 1 183 ? 3.478 7.226 5.544 1.00 92.50 183 VAL A O 1
ATOM 1351 N N . GLY A 1 184 ? 1.517 6.141 5.435 1.00 92.19 184 GLY A N 1
ATOM 1352 C CA . GLY A 1 184 ? 2.041 5.020 4.655 1.00 92.19 184 GLY A CA 1
ATOM 1353 C C . GLY A 1 184 ? 2.616 5.447 3.301 1.00 92.19 184 GLY A C 1
ATOM 1354 O O . GLY A 1 184 ? 3.726 5.048 2.948 1.00 92.19 184 GLY A O 1
ATOM 1355 N N . TYR A 1 185 ? 1.907 6.300 2.557 1.00 91.38 185 TYR A N 1
ATOM 1356 C CA . TYR A 1 185 ? 2.361 6.778 1.249 1.00 91.38 185 TYR A CA 1
ATOM 1357 C C . TYR A 1 185 ? 3.527 7.766 1.333 1.00 91.38 185 TYR A C 1
ATOM 1359 O O . TYR A 1 185 ? 4.453 7.660 0.531 1.00 91.38 185 TYR A O 1
ATOM 1367 N N . CYS A 1 186 ? 3.530 8.694 2.291 1.00 90.69 186 CYS A N 1
ATOM 1368 C CA . CYS A 1 186 ? 4.628 9.647 2.450 1.00 90.69 186 CYS A CA 1
ATOM 1369 C C . CYS A 1 186 ? 5.925 8.941 2.843 1.00 90.69 186 CYS A C 1
ATOM 1371 O O . CYS A 1 186 ? 6.966 9.214 2.250 1.00 90.69 186 CYS A O 1
ATOM 1373 N N . LEU A 1 187 ? 5.854 8.014 3.803 1.00 90.50 187 LEU A N 1
ATOM 1374 C CA . LEU A 1 187 ? 7.011 7.244 4.241 1.00 90.50 187 LEU A CA 1
ATOM 1375 C C . LEU A 1 187 ? 7.491 6.308 3.139 1.00 90.50 187 LEU A C 1
ATOM 1377 O O . LEU A 1 187 ? 8.605 6.419 2.647 1.00 90.50 187 LEU A O 1
ATOM 1381 N N . PHE A 1 188 ? 6.650 5.369 2.731 1.00 92.25 188 PHE A N 1
ATOM 1382 C CA . PHE A 1 188 ? 7.126 4.266 1.912 1.00 92.25 188 PHE A CA 1
ATOM 1383 C C . PHE A 1 188 ? 7.039 4.579 0.426 1.00 92.25 188 PHE A C 1
ATOM 1385 O O . PHE A 1 188 ? 7.946 4.224 -0.314 1.00 92.25 188 PHE A O 1
ATOM 1392 N N . GLY A 1 189 ? 6.003 5.292 -0.017 1.00 89.62 189 GLY A N 1
ATOM 1393 C CA . GLY A 1 189 ? 5.849 5.689 -1.418 1.00 89.62 189 GLY A CA 1
ATOM 1394 C C . GLY A 1 189 ? 6.868 6.744 -1.847 1.00 89.62 189 GLY A C 1
ATOM 1395 O O . GLY A 1 189 ? 7.501 6.588 -2.889 1.00 89.62 189 GLY A O 1
ATOM 1396 N N . GLY A 1 190 ? 7.086 7.771 -1.020 1.00 89.06 190 GLY A N 1
ATOM 1397 C CA . GLY A 1 190 ? 8.042 8.847 -1.304 1.00 89.06 190 GLY A CA 1
ATOM 1398 C C . GLY A 1 190 ? 9.488 8.359 -1.442 1.00 89.06 190 GLY A C 1
ATOM 1399 O O . GLY A 1 190 ? 10.211 8.806 -2.333 1.00 89.06 190 GLY A O 1
ATOM 1400 N N . PHE A 1 191 ? 9.902 7.396 -0.611 1.00 90.94 191 PHE A N 1
ATOM 1401 C CA . PHE A 1 191 ? 11.261 6.845 -0.644 1.00 90.94 191 PHE A CA 1
ATOM 1402 C C . PHE A 1 191 ? 11.439 5.629 -1.554 1.00 90.94 191 PHE A C 1
ATOM 1404 O O . PHE A 1 191 ? 12.584 5.274 -1.857 1.00 90.94 191 PHE A O 1
ATOM 1411 N N . ALA A 1 192 ? 10.357 5.001 -2.028 1.00 94.25 192 ALA A N 1
ATOM 1412 C CA . ALA A 1 192 ? 10.451 3.761 -2.794 1.00 94.25 192 ALA A CA 1
ATOM 1413 C C . ALA A 1 192 ? 11.395 3.861 -4.008 1.00 94.25 192 ALA A C 1
ATOM 1415 O O . ALA A 1 192 ? 12.266 2.999 -4.129 1.00 94.25 192 ALA A O 1
ATOM 1416 N N . PRO A 1 193 ? 11.337 4.899 -4.873 1.00 93.31 193 PRO A N 1
ATOM 1417 C CA . PRO A 1 193 ? 12.219 4.960 -6.040 1.00 93.31 193 PRO A CA 1
ATOM 1418 C C . PRO A 1 193 ? 13.705 5.011 -5.668 1.00 93.31 193 PRO A C 1
ATOM 1420 O O . PRO A 1 193 ? 14.534 4.391 -6.332 1.00 93.31 193 PRO A O 1
ATOM 1423 N N . ALA A 1 194 ? 14.050 5.719 -4.588 1.00 93.50 194 ALA A N 1
ATOM 1424 C CA . ALA A 1 194 ? 15.423 5.799 -4.102 1.00 93.50 194 ALA A CA 1
ATOM 1425 C C . ALA A 1 194 ? 15.895 4.454 -3.534 1.00 93.50 194 ALA A C 1
ATOM 1427 O O . ALA A 1 194 ? 17.002 4.019 -3.846 1.00 93.50 194 ALA A O 1
ATOM 1428 N N . MET A 1 195 ? 15.049 3.768 -2.757 1.00 94.69 195 MET A N 1
ATOM 1429 C CA . MET A 1 195 ? 15.354 2.434 -2.233 1.00 94.69 195 MET A CA 1
ATOM 1430 C C . MET A 1 195 ? 15.584 1.424 -3.359 1.00 94.69 195 MET A C 1
ATOM 1432 O O . MET A 1 195 ? 16.563 0.683 -3.320 1.00 94.69 195 MET A O 1
ATOM 1436 N N . PHE A 1 196 ? 14.730 1.429 -4.386 1.00 94.38 196 PHE A N 1
ATOM 1437 C CA . PHE A 1 196 ? 14.860 0.533 -5.534 1.0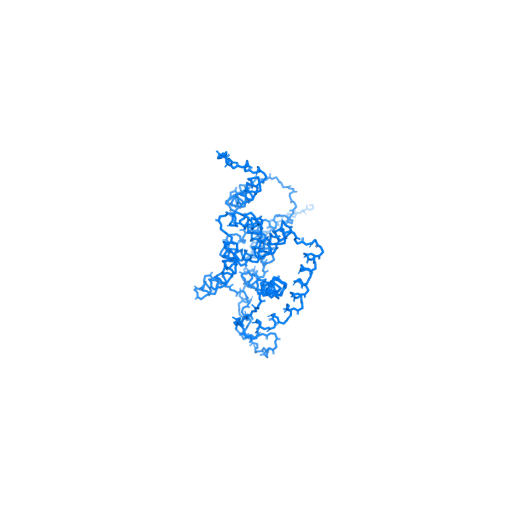0 94.38 196 PHE A CA 1
ATOM 1438 C C . PHE A 1 196 ? 16.133 0.826 -6.338 1.00 94.38 196 PHE A C 1
ATOM 1440 O O . PHE A 1 196 ? 16.893 -0.097 -6.627 1.00 94.38 196 PHE A O 1
ATOM 1447 N N . GLU A 1 197 ? 16.440 2.096 -6.607 1.00 94.50 197 GLU A N 1
ATOM 1448 C CA . GLU A 1 197 ? 17.669 2.490 -7.304 1.00 94.50 197 GLU A CA 1
ATOM 1449 C C . GLU A 1 197 ? 18.934 2.081 -6.533 1.00 94.50 197 GLU A C 1
ATOM 1451 O O . GLU A 1 197 ? 19.867 1.533 -7.121 1.00 94.50 197 GLU A O 1
ATOM 1456 N N . VAL A 1 198 ? 18.978 2.324 -5.217 1.00 95.88 198 VAL A N 1
ATOM 1457 C CA . VAL A 1 198 ? 20.104 1.907 -4.363 1.00 95.88 198 VAL A CA 1
ATOM 1458 C C . VAL A 1 198 ? 20.218 0.386 -4.343 1.00 95.88 198 VAL A C 1
ATOM 1460 O O . VAL A 1 198 ? 21.312 -0.146 -4.512 1.00 95.88 198 VAL A O 1
ATOM 1463 N N . SER A 1 199 ? 19.096 -0.320 -4.205 1.00 94.75 199 SER A N 1
ATOM 1464 C CA . SER A 1 199 ? 19.082 -1.780 -4.184 1.00 94.75 199 SER A CA 1
ATOM 1465 C C . SER A 1 199 ? 19.602 -2.380 -5.491 1.00 94.75 199 SER A C 1
ATOM 1467 O O . SER A 1 199 ? 20.445 -3.268 -5.443 1.00 94.75 199 SER A O 1
ATOM 1469 N N . TYR A 1 200 ? 19.212 -1.827 -6.645 1.00 93.94 200 TYR A N 1
ATOM 1470 C CA . TYR A 1 200 ? 19.686 -2.265 -7.957 1.00 93.94 200 TYR A CA 1
ATOM 1471 C C . TYR A 1 200 ? 21.199 -2.075 -8.114 1.00 93.94 200 TYR A C 1
ATOM 1473 O O . TYR A 1 200 ? 21.883 -2.956 -8.630 1.00 93.94 200 TYR A O 1
ATOM 1481 N N . LYS A 1 201 ? 21.735 -0.945 -7.632 1.00 93.81 201 LYS A N 1
ATOM 1482 C CA . LYS A 1 201 ? 23.181 -0.667 -7.653 1.00 93.81 201 LYS A CA 1
ATOM 1483 C C . LYS A 1 201 ? 23.981 -1.632 -6.784 1.00 93.81 201 LYS A C 1
ATOM 1485 O O . LYS A 1 201 ? 25.120 -1.931 -7.124 1.00 93.81 201 LYS A O 1
ATOM 1490 N N . LEU A 1 202 ? 23.407 -2.086 -5.669 1.00 95.81 202 LEU A N 1
ATOM 1491 C CA . LEU A 1 202 ? 24.035 -3.079 -4.800 1.00 95.81 202 LEU A CA 1
ATOM 1492 C C . LEU A 1 202 ? 23.975 -4.476 -5.424 1.00 95.81 202 LEU A C 1
ATOM 1494 O O . LEU A 1 202 ? 24.983 -5.177 -5.451 1.00 95.81 202 LEU A O 1
ATOM 1498 N N . ASN A 1 203 ? 22.805 -4.885 -5.919 1.00 91.75 203 ASN A N 1
ATOM 1499 C CA . ASN A 1 203 ? 22.614 -6.155 -6.611 1.00 91.75 203 ASN A CA 1
ATOM 1500 C C . ASN A 1 203 ? 21.323 -6.113 -7.463 1.00 91.75 203 ASN A C 1
ATOM 1502 O O . ASN A 1 203 ? 20.261 -5.759 -6.942 1.00 91.75 203 ASN A O 1
ATOM 1506 N N . PRO A 1 204 ? 21.365 -6.539 -8.741 1.00 89.75 204 PRO A N 1
ATOM 1507 C CA . PRO A 1 204 ? 20.212 -6.488 -9.645 1.00 89.75 204 PRO A CA 1
ATOM 1508 C C . PRO A 1 204 ? 18.997 -7.316 -9.189 1.00 89.75 204 PRO A C 1
ATOM 1510 O O . PRO A 1 204 ? 17.888 -7.064 -9.653 1.00 89.75 204 PRO A O 1
ATOM 1513 N N . VAL A 1 205 ? 19.168 -8.274 -8.273 1.00 86.69 205 VAL A N 1
ATOM 1514 C CA . VAL A 1 205 ? 18.085 -9.105 -7.714 1.00 86.69 205 VAL A CA 1
ATOM 1515 C C . VAL A 1 205 ? 17.344 -8.403 -6.564 1.00 86.69 205 VAL A C 1
ATOM 1517 O O . VAL A 1 205 ? 16.172 -8.690 -6.314 1.00 86.69 205 VAL A O 1
ATOM 1520 N N . LEU A 1 206 ? 17.980 -7.451 -5.870 1.00 90.50 206 LEU A N 1
ATOM 1521 C CA . LEU A 1 206 ? 17.405 -6.819 -4.675 1.00 90.50 206 LEU A CA 1
ATOM 1522 C C . LEU A 1 206 ? 16.111 -6.024 -4.912 1.00 90.50 206 LEU A C 1
ATOM 1524 O O . LEU A 1 206 ? 15.252 -6.098 -4.034 1.00 90.50 206 LEU A O 1
ATOM 1528 N N . PRO A 1 207 ? 15.896 -5.326 -6.045 1.00 90.56 207 PRO A N 1
ATOM 1529 C CA . PRO A 1 207 ? 14.600 -4.716 -6.336 1.00 90.56 207 PRO A CA 1
ATOM 1530 C C . PRO A 1 207 ? 13.446 -5.726 -6.289 1.00 90.56 207 PRO A C 1
ATOM 1532 O O . PRO A 1 207 ? 12.379 -5.420 -5.764 1.00 90.56 207 PRO A O 1
ATOM 1535 N N . GLY A 1 208 ? 13.675 -6.951 -6.776 1.00 84.62 208 GLY A N 1
ATOM 1536 C CA . GLY A 1 208 ? 12.698 -8.037 -6.706 1.00 84.62 208 GLY A CA 1
ATOM 1537 C C . GLY A 1 208 ? 12.443 -8.496 -5.269 1.00 84.62 208 GLY A C 1
ATOM 1538 O O . GLY A 1 208 ? 11.295 -8.655 -4.871 1.00 84.62 208 GLY A O 1
ATOM 1539 N N . VAL A 1 209 ? 13.496 -8.629 -4.456 1.00 89.06 209 VAL A N 1
ATOM 1540 C CA . VAL A 1 209 ? 13.367 -8.975 -3.027 1.00 89.06 209 VAL A CA 1
ATOM 1541 C C . VAL A 1 209 ? 12.611 -7.890 -2.258 1.00 89.06 209 VAL A C 1
ATOM 1543 O O . VAL A 1 209 ? 11.710 -8.208 -1.485 1.00 89.06 209 VAL A O 1
ATOM 1546 N N . LEU A 1 210 ? 12.926 -6.611 -2.492 1.00 91.94 210 LEU A N 1
ATOM 1547 C CA . LEU A 1 210 ? 12.199 -5.483 -1.904 1.00 91.94 210 LEU A CA 1
ATOM 1548 C C . LEU A 1 210 ? 10.724 -5.495 -2.299 1.00 91.94 210 LEU A C 1
ATOM 1550 O O . LEU A 1 210 ? 9.872 -5.191 -1.468 1.00 91.94 210 LEU A O 1
ATOM 1554 N N . LEU A 1 211 ? 10.419 -5.872 -3.541 1.00 89.38 211 LEU A N 1
ATOM 1555 C CA . LEU A 1 211 ? 9.049 -5.996 -4.014 1.00 89.38 211 LEU A CA 1
ATOM 1556 C C . LEU A 1 211 ? 8.292 -7.125 -3.305 1.00 89.38 211 LEU A C 1
ATOM 1558 O O . LEU A 1 211 ? 7.161 -6.923 -2.866 1.00 89.38 211 LEU A O 1
ATOM 1562 N N . SER A 1 212 ? 8.928 -8.283 -3.130 1.00 86.94 212 SER A N 1
ATOM 1563 C CA . SER A 1 212 ? 8.357 -9.396 -2.368 1.00 86.94 212 SER A CA 1
ATOM 1564 C C . SER A 1 212 ? 8.121 -9.013 -0.905 1.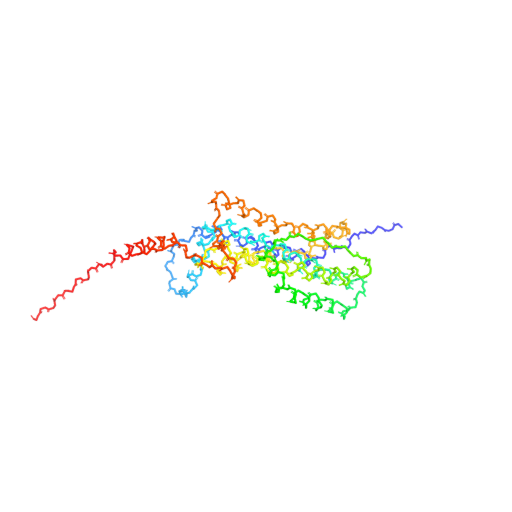00 86.94 212 SER A C 1
ATOM 1566 O O . SER A 1 212 ? 7.041 -9.254 -0.370 1.00 86.94 212 SER A O 1
ATOM 1568 N N . LEU A 1 213 ? 9.087 -8.341 -0.267 1.00 89.38 213 LEU A N 1
ATOM 1569 C CA . LEU A 1 213 ? 8.940 -7.833 1.100 1.00 89.38 213 LEU A CA 1
ATOM 1570 C C . LEU A 1 213 ? 7.802 -6.812 1.207 1.00 89.38 213 LEU A C 1
ATOM 1572 O O . LEU A 1 213 ? 7.026 -6.873 2.159 1.00 89.38 213 LEU A O 1
ATOM 1576 N N . ALA A 1 214 ? 7.652 -5.928 0.218 1.00 90.44 214 ALA A N 1
ATOM 1577 C CA . ALA A 1 214 ? 6.547 -4.977 0.159 1.00 90.44 214 ALA A CA 1
ATOM 1578 C C . ALA A 1 214 ? 5.177 -5.670 0.112 1.00 90.44 214 ALA A C 1
ATOM 1580 O O . ALA A 1 214 ? 4.240 -5.166 0.719 1.00 90.44 214 ALA A O 1
ATOM 1581 N N . GLY A 1 215 ? 5.054 -6.827 -0.546 1.00 83.81 215 GLY A N 1
ATOM 1582 C CA . GLY A 1 215 ? 3.837 -7.646 -0.508 1.00 83.81 215 GLY A CA 1
ATOM 1583 C C . GLY A 1 215 ? 3.608 -8.345 0.839 1.00 83.81 215 GLY A C 1
ATOM 1584 O O . GLY A 1 215 ? 2.469 -8.476 1.285 1.00 83.81 215 GLY A O 1
ATOM 1585 N N . CYS A 1 216 ? 4.679 -8.747 1.529 1.00 88.31 216 CYS A N 1
ATOM 1586 C CA . CYS A 1 216 ? 4.588 -9.403 2.837 1.00 88.31 216 CYS A CA 1
ATOM 1587 C C . CYS A 1 216 ? 4.154 -8.452 3.962 1.00 88.31 216 CYS A C 1
ATOM 1589 O O . CYS A 1 216 ? 3.417 -8.871 4.852 1.00 88.31 216 CYS A O 1
ATOM 1591 N N . ILE A 1 217 ? 4.583 -7.185 3.944 1.00 92.12 217 ILE A N 1
ATOM 1592 C CA . ILE A 1 217 ? 4.256 -6.207 4.999 1.00 92.12 217 ILE A CA 1
ATOM 1593 C C . ILE A 1 217 ? 2.736 -6.062 5.238 1.00 92.12 217 ILE A C 1
ATOM 1595 O O . ILE A 1 217 ? 2.319 -6.224 6.387 1.00 92.12 217 ILE A O 1
ATOM 1599 N N . PRO A 1 218 ? 1.880 -5.810 4.226 1.00 89.88 218 PRO A N 1
ATOM 1600 C CA . PRO A 1 218 ? 0.441 -5.688 4.442 1.00 89.88 218 PRO A CA 1
ATOM 1601 C C . PRO A 1 218 ? -0.202 -7.009 4.877 1.00 89.88 218 PRO A C 1
ATOM 1603 O O . PRO A 1 218 ? -1.096 -6.988 5.721 1.00 89.88 218 PRO A O 1
ATOM 1606 N N . ALA A 1 219 ? 0.274 -8.158 4.382 1.00 86.88 219 ALA A N 1
ATOM 1607 C CA . ALA A 1 219 ? -0.205 -9.464 4.836 1.00 86.88 219 ALA A CA 1
ATOM 1608 C C . ALA A 1 219 ? 0.089 -9.679 6.331 1.00 86.88 219 ALA A C 1
ATOM 1610 O O . ALA A 1 219 ? -0.795 -10.065 7.095 1.00 86.88 219 ALA A O 1
ATOM 1611 N N . LEU A 1 220 ? 1.307 -9.350 6.771 1.00 91.06 220 LEU A N 1
ATOM 1612 C CA . LEU A 1 220 ? 1.696 -9.401 8.179 1.00 91.06 220 LEU A CA 1
ATOM 1613 C C . LEU A 1 220 ? 0.910 -8.395 9.027 1.00 91.06 220 LEU A C 1
ATOM 1615 O O . LEU A 1 220 ? 0.522 -8.734 10.139 1.00 91.06 220 LEU A O 1
ATOM 1619 N N . ALA A 1 221 ? 0.624 -7.195 8.514 1.00 92.88 221 ALA A N 1
ATOM 1620 C CA . ALA A 1 221 ? -0.191 -6.197 9.210 1.00 92.88 221 ALA A CA 1
ATOM 1621 C C . ALA A 1 221 ? -1.632 -6.686 9.435 1.00 92.88 221 ALA A C 1
ATOM 1623 O O . ALA A 1 221 ? -2.175 -6.532 10.532 1.00 92.88 221 ALA A O 1
ATOM 1624 N N . ILE A 1 222 ? -2.232 -7.339 8.435 1.00 89.50 222 ILE A N 1
ATOM 1625 C CA . ILE A 1 222 ? -3.561 -7.953 8.554 1.00 89.50 222 ILE A CA 1
ATOM 1626 C C . ILE A 1 222 ? -3.526 -9.091 9.581 1.00 89.50 222 ILE A C 1
ATOM 1628 O O . ILE A 1 222 ? -4.327 -9.095 10.515 1.00 89.50 222 ILE A O 1
ATOM 1632 N N . LEU A 1 223 ? -2.571 -10.022 9.469 1.00 91.00 223 LEU A N 1
ATOM 1633 C CA . LEU A 1 223 ? -2.425 -11.137 10.414 1.00 91.00 223 LEU A CA 1
ATOM 1634 C C . LEU A 1 223 ? -2.193 -10.648 11.848 1.00 91.00 223 LEU A C 1
ATOM 1636 O O . LEU A 1 223 ? -2.804 -11.158 12.786 1.00 91.00 223 LEU A O 1
ATOM 1640 N N . ALA A 1 224 ? -1.355 -9.629 12.022 1.00 94.00 224 ALA A N 1
ATOM 1641 C CA . ALA A 1 224 ? -1.088 -9.036 13.322 1.00 94.00 224 ALA A CA 1
ATOM 1642 C C . ALA A 1 224 ? -2.323 -8.312 13.878 1.00 94.00 224 ALA A C 1
ATOM 1644 O O . ALA A 1 224 ? -2.578 -8.387 15.077 1.00 94.00 224 ALA A O 1
ATOM 1645 N N . SER A 1 225 ? -3.135 -7.677 13.030 1.00 92.81 225 SER A N 1
ATOM 1646 C CA . SER A 1 225 ? -4.404 -7.066 13.440 1.00 92.81 225 SER A CA 1
ATOM 1647 C C . SER A 1 225 ? -5.425 -8.107 13.903 1.00 92.81 225 SER A C 1
ATOM 1649 O O . SER A 1 225 ? -6.047 -7.918 14.946 1.00 92.81 225 SER A O 1
ATOM 1651 N N . LEU A 1 226 ? -5.549 -9.234 13.195 1.00 90.62 226 LEU A N 1
ATOM 1652 C CA . LEU A 1 226 ? -6.392 -10.368 13.603 1.00 90.62 226 LEU A CA 1
ATOM 1653 C C . LEU A 1 226 ? -5.903 -10.997 14.915 1.00 90.62 226 LEU A C 1
ATOM 1655 O O . LEU A 1 226 ? -6.697 -11.346 15.787 1.00 90.62 226 LEU A O 1
ATOM 1659 N N . TRP A 1 227 ? -4.587 -11.102 15.092 1.00 94.25 227 TRP A N 1
ATOM 1660 C CA . TRP A 1 227 ? -3.988 -11.587 16.332 1.00 94.25 227 TRP A CA 1
ATOM 1661 C C . TRP A 1 227 ? -4.181 -10.616 17.507 1.00 94.25 227 TRP A C 1
ATOM 1663 O O . TRP A 1 227 ? -4.475 -11.037 18.623 1.00 94.25 227 TRP A O 1
ATOM 1673 N N . LEU A 1 228 ? -4.076 -9.304 17.283 1.00 93.44 228 LEU A N 1
ATOM 1674 C CA . LEU A 1 228 ? -4.404 -8.301 18.302 1.00 93.44 228 LEU A CA 1
ATOM 1675 C C . LEU A 1 228 ? -5.897 -8.309 18.639 1.00 93.44 228 LEU A C 1
ATOM 1677 O O . LEU A 1 228 ? -6.270 -8.063 19.789 1.00 93.44 228 LEU A O 1
ATOM 1681 N N . GLN A 1 229 ? -6.743 -8.624 17.659 1.00 92.94 229 GLN A N 1
ATOM 1682 C CA . GLN A 1 229 ? -8.174 -8.772 17.862 1.00 92.94 229 GLN A CA 1
ATOM 1683 C C . GLN A 1 229 ? -8.520 -9.993 18.707 1.00 92.94 229 GLN A C 1
ATOM 1685 O O . GLN A 1 229 ? -9.334 -9.873 19.622 1.00 92.94 229 GLN A O 1
ATOM 1690 N N . SER A 1 230 ? -7.881 -11.142 18.476 1.00 92.88 230 SER A N 1
ATOM 1691 C CA . SER A 1 230 ? -8.106 -12.333 19.308 1.00 92.88 230 SER A CA 1
ATOM 1692 C C . SER A 1 230 ? -7.684 -12.124 20.767 1.00 92.88 230 SER A C 1
ATOM 1694 O O . SER A 1 230 ? -8.212 -12.779 21.661 1.00 92.88 230 SER A O 1
ATOM 1696 N N . ARG A 1 231 ? -6.788 -11.162 21.024 1.00 95.38 231 ARG A N 1
ATOM 1697 C CA . ARG A 1 231 ? -6.378 -10.725 22.368 1.00 95.38 231 ARG A CA 1
ATOM 1698 C C . ARG A 1 231 ? -7.253 -9.624 22.974 1.00 95.38 231 ARG A C 1
ATOM 1700 O O . ARG A 1 231 ? -6.971 -9.185 24.084 1.00 95.38 231 ARG A O 1
ATOM 1707 N N . GLY A 1 232 ? -8.262 -9.132 22.255 1.00 92.19 232 GLY A N 1
ATOM 1708 C CA . GLY A 1 232 ? -9.109 -8.022 22.701 1.00 92.19 232 GLY A CA 1
ATOM 1709 C C . GLY A 1 232 ? -8.399 -6.663 22.769 1.00 92.19 232 GLY A C 1
ATOM 1710 O O . GLY A 1 232 ? -8.967 -5.712 23.296 1.00 92.19 232 GLY A O 1
ATOM 1711 N N . VAL A 1 233 ? -7.175 -6.550 22.236 1.00 93.12 233 VAL A N 1
ATOM 1712 C CA . VAL A 1 233 ? -6.405 -5.292 22.209 1.00 93.12 233 VAL A CA 1
ATOM 1713 C C . VAL A 1 233 ? -6.925 -4.364 21.114 1.00 93.12 233 VAL A C 1
ATOM 1715 O O . VAL A 1 233 ? -6.921 -3.145 21.268 1.00 93.12 233 VAL A O 1
ATOM 1718 N N . LEU A 1 234 ? -7.379 -4.943 20.002 1.00 92.31 234 LEU A N 1
ATOM 1719 C CA . LEU A 1 234 ? -7.896 -4.211 18.855 1.00 92.31 234 LEU A CA 1
ATOM 1720 C C . LEU A 1 234 ? -9.299 -4.712 18.510 1.00 92.31 234 LEU A C 1
ATOM 1722 O O . LEU A 1 234 ? -9.533 -5.911 18.419 1.00 92.31 234 LEU A O 1
ATOM 1726 N N . ARG A 1 235 ? -10.253 -3.804 18.307 1.00 89.06 235 ARG A N 1
ATOM 1727 C CA . ARG A 1 235 ? -11.626 -4.168 17.937 1.00 89.06 235 ARG A CA 1
ATOM 1728 C C . ARG A 1 235 ? -11.888 -3.730 16.503 1.00 89.06 235 ARG A C 1
ATOM 1730 O O . ARG A 1 235 ? -12.099 -2.546 16.267 1.00 89.06 235 ARG A O 1
ATOM 1737 N N . LEU A 1 236 ? -11.885 -4.680 15.564 1.00 88.50 236 LEU A N 1
ATOM 1738 C CA . LEU A 1 236 ? -12.314 -4.405 14.193 1.00 88.50 236 LEU A CA 1
ATOM 1739 C C . LEU A 1 236 ? -13.806 -4.058 14.203 1.00 88.50 236 LEU A C 1
ATOM 1741 O O . LEU A 1 236 ? -14.634 -4.815 14.715 1.00 88.50 236 LEU A O 1
ATOM 1745 N N . ALA A 1 237 ? -14.139 -2.883 13.679 1.00 76.31 237 ALA A N 1
ATOM 1746 C CA . ALA A 1 237 ? -15.453 -2.270 13.818 1.00 76.31 237 ALA A CA 1
ATOM 1747 C C . ALA A 1 237 ? -16.556 -2.996 13.031 1.00 76.31 237 ALA A C 1
ATOM 1749 O O . ALA A 1 237 ? -17.732 -2.715 13.260 1.00 76.31 237 ALA A O 1
ATOM 1750 N N . HIS A 1 238 ? -16.211 -3.892 12.095 1.00 66.56 238 HIS A N 1
ATOM 1751 C CA . HIS A 1 238 ? -17.198 -4.472 11.191 1.00 66.56 238 HIS A CA 1
ATOM 1752 C C . HIS A 1 238 ? -16.890 -5.897 10.706 1.00 66.56 238 HIS A C 1
ATOM 1754 O O . HIS A 1 238 ? -16.901 -6.149 9.510 1.00 66.56 238 HIS A O 1
ATOM 1760 N N . ILE A 1 239 ? -16.759 -6.881 11.602 1.00 58.19 239 ILE A N 1
ATOM 1761 C CA . ILE A 1 239 ? -16.987 -8.268 11.156 1.00 58.19 239 ILE A CA 1
ATOM 1762 C C . ILE A 1 239 ? -18.489 -8.411 10.895 1.00 58.19 239 ILE A C 1
ATOM 1764 O O . ILE A 1 239 ? -19.279 -8.562 11.829 1.00 58.19 239 ILE A O 1
ATOM 1768 N N . ARG A 1 240 ? -18.918 -8.293 9.632 1.00 58.59 240 ARG A N 1
ATOM 1769 C CA . ARG A 1 240 ? -20.291 -8.644 9.252 1.00 58.59 240 ARG A CA 1
ATOM 1770 C C . ARG A 1 240 ? -20.437 -10.159 9.388 1.00 58.59 240 ARG A C 1
ATOM 1772 O O . ARG A 1 240 ? -19.747 -10.880 8.676 1.00 58.59 240 ARG A O 1
ATOM 1779 N N . PRO A 1 241 ? -21.353 -10.664 10.229 1.00 55.66 241 PRO A N 1
ATOM 1780 C CA . PRO A 1 241 ? -21.595 -12.103 10.319 1.00 55.66 241 PRO A CA 1
ATOM 1781 C C . PRO A 1 241 ? -22.224 -12.683 9.037 1.00 55.66 241 PRO A C 1
ATOM 1783 O O . PRO A 1 241 ? -22.318 -13.898 8.905 1.00 55.66 241 PRO A O 1
ATOM 1786 N N . ALA A 1 242 ? -22.650 -11.836 8.091 1.00 54.44 242 ALA A N 1
ATOM 1787 C CA . ALA A 1 242 ? -23.133 -12.245 6.780 1.00 54.44 242 ALA A CA 1
ATOM 1788 C C . ALA A 1 242 ? -22.623 -11.278 5.687 1.00 54.44 242 ALA A C 1
ATOM 1790 O O . ALA A 1 242 ? -22.837 -10.067 5.819 1.00 54.44 242 ALA A O 1
ATOM 1791 N N . PRO A 1 243 ? -21.982 -11.769 4.606 1.00 58.16 243 PRO A N 1
ATOM 1792 C CA . PRO A 1 243 ? -21.708 -10.953 3.421 1.00 58.16 243 PRO A CA 1
ATOM 1793 C C . PRO A 1 243 ? -23.034 -10.456 2.821 1.00 58.16 243 PRO A C 1
ATOM 1795 O O . PRO A 1 243 ? -24.074 -11.060 3.076 1.00 58.16 243 PRO A O 1
ATOM 1798 N N . TYR A 1 244 ? -23.008 -9.365 2.046 1.00 55.75 244 TYR A N 1
ATOM 1799 C CA . TYR A 1 244 ? -24.152 -8.538 1.591 1.00 55.75 244 TYR A CA 1
ATOM 1800 C C . TYR A 1 244 ? -25.405 -9.268 1.049 1.00 55.75 244 TYR A C 1
ATOM 1802 O O . TYR A 1 244 ? -26.458 -8.649 0.917 1.00 55.75 244 TYR A O 1
ATOM 1810 N N . PHE A 1 245 ? -25.322 -10.571 0.775 1.00 70.38 245 PHE A N 1
ATOM 1811 C CA . PHE A 1 245 ? -26.403 -11.414 0.259 1.00 70.38 245 PHE A CA 1
ATOM 1812 C C . PHE A 1 245 ? -26.919 -12.477 1.249 1.00 70.38 245 PHE A C 1
ATOM 1814 O O . PHE A 1 245 ? -27.743 -13.315 0.885 1.00 70.38 245 PHE A O 1
ATOM 1821 N N . GLY A 1 246 ? -26.461 -12.478 2.503 1.00 63.03 246 GLY A N 1
ATOM 1822 C CA . GLY A 1 246 ? -26.962 -13.388 3.531 1.00 63.03 246 GLY A CA 1
ATOM 1823 C C . GLY A 1 246 ? -28.297 -12.929 4.123 1.00 63.03 246 GLY A C 1
ATOM 1824 O O . GLY A 1 246 ? -28.515 -11.741 4.360 1.00 63.03 246 GLY A O 1
ATOM 1825 N N . ARG A 1 247 ? -29.199 -13.878 4.416 1.00 61.97 247 ARG A N 1
ATOM 1826 C CA . ARG A 1 247 ? -30.419 -13.596 5.192 1.00 61.97 247 ARG A CA 1
ATOM 1827 C C . ARG A 1 247 ? -30.014 -13.134 6.592 1.00 61.97 247 ARG A C 1
ATOM 1829 O O . ARG A 1 247 ? -29.626 -13.953 7.425 1.00 61.97 247 ARG A O 1
ATOM 1836 N N . HIS A 1 248 ? -30.107 -11.831 6.847 1.00 57.28 248 HIS A N 1
ATOM 1837 C CA . HIS A 1 248 ? -29.907 -11.266 8.174 1.00 57.28 248 HIS A CA 1
ATOM 1838 C C . HIS A 1 248 ? -30.901 -11.899 9.150 1.00 57.28 248 HIS A C 1
ATOM 1840 O O . HIS A 1 248 ? -32.103 -11.646 9.083 1.00 57.28 248 HIS A O 1
ATOM 1846 N N . LYS A 1 249 ? -30.401 -12.698 10.095 1.00 60.59 249 LYS A N 1
ATOM 1847 C CA . LYS A 1 249 ? -31.116 -12.868 11.358 1.00 60.59 249 LYS A CA 1
ATOM 1848 C C . LYS A 1 249 ? -30.835 -11.605 12.177 1.00 60.59 249 LYS A C 1
ATOM 1850 O O . LYS A 1 249 ? -29.658 -11.294 12.373 1.00 60.59 249 LYS A O 1
ATOM 1855 N N . PRO A 1 250 ? -31.854 -10.839 12.598 1.00 58.16 250 PRO A N 1
ATOM 1856 C CA . PRO A 1 250 ? -31.637 -9.691 13.466 1.00 58.16 250 PRO A CA 1
ATOM 1857 C C . PRO A 1 250 ? -30.914 -10.166 14.731 1.00 58.16 250 PRO A C 1
ATOM 1859 O O . PRO A 1 250 ? -31.388 -11.071 15.420 1.00 58.16 250 PRO A O 1
ATOM 1862 N N . CYS A 1 251 ? -29.733 -9.604 14.992 1.00 55.53 251 CYS A N 1
ATOM 1863 C CA . CYS A 1 251 ? -28.981 -9.892 16.205 1.00 55.53 251 CYS A CA 1
ATOM 1864 C C . CYS A 1 251 ? -29.729 -9.228 17.363 1.00 55.53 251 CYS A C 1
ATOM 1866 O O . CYS A 1 251 ? -29.792 -8.001 17.426 1.00 55.53 251 CYS A O 1
ATOM 1868 N N . LYS A 1 252 ? -30.345 -10.024 18.242 1.00 57.81 252 LYS A N 1
ATOM 1869 C CA . LYS A 1 252 ? -31.103 -9.504 19.390 1.00 57.81 252 LYS A CA 1
ATOM 1870 C C . LYS A 1 252 ? -30.216 -8.770 20.407 1.00 57.81 252 LYS A C 1
ATOM 1872 O O . LYS A 1 252 ? -30.736 -7.959 21.163 1.00 57.81 252 LYS A O 1
ATOM 1877 N N . ASP A 1 253 ? -28.899 -8.971 20.363 1.00 57.28 253 ASP A N 1
ATOM 1878 C CA . ASP A 1 253 ? -27.999 -8.541 21.440 1.00 57.28 253 ASP A CA 1
ATOM 1879 C C . ASP A 1 253 ? -27.328 -7.175 21.205 1.00 57.28 253 ASP A C 1
ATOM 1881 O O . ASP A 1 253 ? -26.812 -6.574 22.144 1.00 57.28 253 ASP A O 1
ATOM 1885 N N . SER A 1 254 ? -27.365 -6.618 19.986 1.00 51.28 254 SER A N 1
ATOM 1886 C CA . SER A 1 254 ? -26.720 -5.322 19.697 1.00 51.28 254 SER A CA 1
ATOM 1887 C C . SER A 1 254 ? -27.568 -4.097 20.061 1.00 51.28 254 SER A C 1
ATOM 1889 O O . SER A 1 254 ? -27.092 -2.969 19.951 1.00 51.28 254 SER A O 1
ATOM 1891 N N . GLN A 1 255 ? -28.827 -4.287 20.465 1.00 47.09 255 GLN A N 1
ATOM 1892 C CA . GLN A 1 255 ? -29.721 -3.178 20.814 1.00 47.09 255 GLN A CA 1
ATOM 1893 C C . GLN A 1 255 ? -29.488 -2.669 22.247 1.00 47.09 255 GLN A C 1
ATOM 1895 O O . GLN A 1 255 ? -29.759 -1.508 22.540 1.00 47.09 255 GLN A O 1
ATOM 1900 N N . THR A 1 256 ? -28.915 -3.495 23.122 1.00 52.25 256 THR A N 1
ATOM 1901 C CA . THR A 1 256 ? -28.685 -3.169 24.537 1.00 52.25 256 THR A CA 1
ATOM 1902 C C . THR A 1 256 ? -27.535 -2.176 24.756 1.00 52.25 256 THR A C 1
ATOM 1904 O O . THR A 1 256 ? -27.615 -1.335 25.649 1.00 52.25 256 THR A O 1
ATOM 1907 N N . ASP A 1 257 ? -26.506 -2.187 23.903 1.00 50.41 257 ASP A N 1
ATOM 1908 C CA . ASP A 1 257 ? -25.322 -1.328 24.084 1.00 50.41 257 ASP A CA 1
ATOM 1909 C C . ASP A 1 257 ? -25.554 0.132 23.661 1.00 50.41 257 ASP A C 1
ATOM 1911 O O . ASP A 1 257 ? -25.043 1.056 24.297 1.00 50.41 257 ASP A O 1
ATOM 1915 N N . LEU A 1 258 ? -26.368 0.375 22.627 1.00 52.31 258 LEU A N 1
ATOM 1916 C CA . LEU A 1 258 ? -26.705 1.739 22.194 1.00 52.31 258 LEU A CA 1
ATOM 1917 C C . LEU A 1 258 ? -27.661 2.440 23.165 1.00 52.31 258 LEU A C 1
ATOM 1919 O O . LEU A 1 258 ? -27.557 3.651 23.363 1.00 52.31 258 LEU A O 1
ATOM 1923 N N . VAL A 1 259 ? -28.549 1.683 23.815 1.00 52.94 259 VAL A N 1
ATOM 1924 C CA . VAL A 1 259 ? -29.432 2.226 24.854 1.00 52.94 259 VAL A CA 1
ATOM 1925 C C . VAL A 1 259 ? -28.606 2.658 26.067 1.00 52.94 259 VAL A C 1
ATOM 1927 O O . VAL A 1 259 ? -28.804 3.763 26.565 1.00 52.94 259 VAL A O 1
ATOM 1930 N N . ASN A 1 260 ? -27.607 1.875 26.481 1.00 48.41 260 ASN A N 1
ATOM 1931 C CA . ASN A 1 260 ? -26.748 2.240 27.613 1.00 48.41 260 ASN A CA 1
ATOM 1932 C C . ASN A 1 260 ? -25.833 3.445 27.330 1.00 48.41 260 ASN A C 1
ATOM 1934 O O . ASN A 1 260 ? -25.622 4.260 28.230 1.00 48.41 260 ASN A O 1
ATOM 1938 N N . LEU A 1 261 ? -25.358 3.623 26.090 1.00 48.34 261 LEU A N 1
ATOM 1939 C CA . LEU A 1 261 ? -24.574 4.808 25.710 1.00 48.34 261 LEU A CA 1
ATOM 1940 C C . LEU A 1 261 ? -25.424 6.095 25.697 1.00 48.34 261 LEU A C 1
ATOM 1942 O O . LEU A 1 261 ? -24.943 7.168 26.064 1.00 48.34 261 LEU A O 1
ATOM 1946 N N . SER A 1 262 ? -26.707 5.991 25.328 1.00 44.38 262 SER A N 1
ATOM 1947 C CA . SER A 1 262 ? -27.653 7.115 25.381 1.00 44.38 262 SER A CA 1
ATOM 1948 C C . SER A 1 262 ? -27.899 7.600 26.816 1.00 44.38 262 SER A C 1
ATOM 1950 O O . SER A 1 262 ? -28.058 8.802 27.035 1.00 44.38 262 SER A O 1
ATOM 1952 N N . TRP A 1 263 ? -27.892 6.699 27.805 1.00 49.12 263 TRP A N 1
ATOM 1953 C CA . TRP A 1 263 ? -28.047 7.071 29.216 1.00 49.12 263 TRP A CA 1
ATOM 1954 C C . TRP A 1 263 ? -26.821 7.800 29.779 1.00 49.12 263 TRP A C 1
ATOM 1956 O O . TRP A 1 263 ? -26.971 8.696 30.608 1.00 49.12 263 TRP A O 1
ATOM 1966 N N . THR A 1 264 ? -25.611 7.486 29.308 1.00 51.56 264 THR A N 1
ATOM 1967 C CA . THR A 1 264 ? -24.386 8.131 29.816 1.00 51.56 264 THR A CA 1
ATOM 1968 C C . THR A 1 264 ? -24.195 9.547 29.273 1.00 51.56 264 THR A C 1
ATOM 1970 O O . THR A 1 264 ? -23.736 10.425 30.002 1.00 51.56 264 THR A O 1
ATOM 1973 N N . ILE A 1 265 ? -24.599 9.809 28.026 1.00 53.47 265 ILE A N 1
ATOM 1974 C CA . ILE A 1 265 ? -24.518 11.154 27.430 1.00 53.47 265 ILE A CA 1
ATOM 1975 C C . ILE A 1 265 ? -25.608 12.076 28.008 1.00 53.47 265 ILE A C 1
ATOM 1977 O O . ILE A 1 265 ? -25.346 13.249 28.266 1.00 53.47 265 ILE A O 1
ATOM 1981 N N . GLY A 1 266 ? -26.801 11.545 28.307 1.00 46.66 266 GLY A N 1
ATOM 1982 C CA . GLY A 1 266 ? -27.878 12.308 28.951 1.00 46.66 266 GLY A CA 1
ATOM 1983 C C . GLY A 1 266 ? -27.585 12.716 30.403 1.00 46.66 266 GLY A C 1
ATOM 1984 O O . GLY A 1 266 ? -28.042 13.768 30.847 1.00 46.66 266 GLY A O 1
ATOM 1985 N N . ALA A 1 267 ? -26.789 11.933 31.139 1.00 49.41 267 ALA A N 1
ATOM 1986 C CA . ALA A 1 267 ? -26.424 12.249 32.522 1.00 49.41 267 ALA A CA 1
ATOM 1987 C C . ALA A 1 267 ? -25.367 13.366 32.633 1.00 49.41 267 ALA A C 1
ATOM 1989 O O . ALA A 1 267 ? -25.378 14.120 33.603 1.00 49.41 267 ALA A O 1
ATOM 1990 N N . ALA A 1 268 ? -24.498 13.528 31.630 1.00 50.84 268 ALA A N 1
ATOM 1991 C CA . ALA A 1 268 ? -23.479 14.582 31.617 1.00 50.84 268 ALA A CA 1
ATOM 1992 C C . ALA A 1 268 ? -24.022 15.971 31.216 1.00 50.84 268 ALA A C 1
ATOM 1994 O O . ALA A 1 268 ? -23.328 16.970 31.379 1.00 50.84 268 ALA A O 1
ATOM 1995 N N . SER A 1 269 ? -25.259 16.052 30.711 1.00 47.81 269 SER A N 1
ATOM 1996 C CA . SER A 1 269 ? -25.879 17.307 30.259 1.00 47.81 269 SER A CA 1
ATOM 1997 C C . SER A 1 269 ? -26.720 18.021 31.329 1.00 47.81 269 SER A C 1
ATOM 1999 O O . SER A 1 269 ? -27.220 19.108 31.059 1.00 47.81 269 SER A O 1
ATOM 2001 N N . LYS A 1 270 ? -26.912 17.447 32.525 1.00 49.25 270 LYS A N 1
ATOM 2002 C CA . LYS A 1 270 ? -27.857 17.971 33.536 1.00 49.25 270 LYS A CA 1
ATOM 2003 C C . LYS A 1 270 ? -27.243 18.803 34.672 1.00 49.25 270 LYS A C 1
ATOM 2005 O O . LYS A 1 270 ? -27.945 19.123 35.621 1.00 49.25 270 LYS A O 1
ATOM 2010 N N . THR A 1 271 ? -25.968 19.185 34.603 1.00 53.19 271 THR A N 1
ATOM 2011 C CA . THR A 1 271 ? -25.302 19.943 35.688 1.00 53.19 271 THR A CA 1
ATOM 2012 C C . THR A 1 271 ? -24.870 21.360 35.299 1.00 53.19 271 THR A C 1
ATOM 2014 O O . THR A 1 271 ? -23.889 21.862 35.836 1.00 53.19 271 THR A O 1
ATOM 2017 N N . SER A 1 272 ? -25.581 22.021 34.378 1.00 51.28 272 SER A N 1
ATOM 2018 C CA . SER A 1 272 ? -25.322 23.429 34.024 1.00 51.28 272 SER A CA 1
ATOM 2019 C C . SER A 1 272 ? -26.595 24.278 33.891 1.00 51.28 272 SER A C 1
ATOM 2021 O O . SER A 1 272 ? -26.606 25.243 33.133 1.00 51.28 272 SER A O 1
ATOM 2023 N N . ASP A 1 273 ? -27.643 23.969 34.653 1.00 49.56 273 ASP A N 1
ATOM 2024 C CA . ASP A 1 273 ? -28.711 24.939 34.916 1.00 49.56 273 ASP A CA 1
ATOM 2025 C C . ASP A 1 273 ? -28.357 25.693 36.204 1.00 49.56 273 ASP A C 1
ATOM 2027 O O . ASP A 1 273 ? -28.883 25.437 37.285 1.00 49.56 273 ASP A O 1
ATOM 2031 N N . SER A 1 274 ? -27.374 26.590 36.101 1.00 54.81 274 SER A N 1
ATOM 2032 C CA . SER A 1 274 ? -27.203 27.665 37.073 1.00 54.81 274 SER A CA 1
ATOM 2033 C C . SER A 1 274 ? -28.338 28.661 36.855 1.00 54.81 274 SER A C 1
ATOM 2035 O O . SER A 1 274 ? -28.331 29.403 35.870 1.00 54.81 274 SER A O 1
ATOM 2037 N N . GLU A 1 275 ? -29.316 28.637 37.756 1.00 48.31 275 GLU A N 1
ATOM 2038 C CA . GLU A 1 275 ? -30.368 29.640 37.883 1.00 48.31 275 GLU A CA 1
ATOM 2039 C C . GLU A 1 275 ? -29.757 31.049 37.842 1.00 48.31 275 GLU A C 1
ATOM 2041 O O . GLU A 1 275 ? -28.951 31.426 38.693 1.00 48.31 275 GLU A O 1
ATOM 2046 N N . ILE A 1 276 ? -30.127 31.828 36.826 1.00 57.19 276 ILE A N 1
ATOM 2047 C CA . ILE A 1 276 ? -29.878 33.268 36.789 1.00 57.19 276 ILE A CA 1
ATOM 2048 C C . ILE A 1 276 ? -30.988 33.905 37.635 1.00 57.19 276 ILE A C 1
ATOM 2050 O O . ILE A 1 276 ? -32.152 33.830 37.232 1.00 57.19 276 ILE A O 1
ATOM 2054 N N . PRO A 1 277 ? -30.689 34.525 38.791 1.00 56.44 277 PRO A N 1
ATOM 2055 C CA . PRO A 1 277 ? -31.702 35.235 39.552 1.00 56.44 277 PRO A CA 1
ATOM 2056 C C . PRO A 1 277 ? -32.120 36.485 38.772 1.00 56.44 277 PRO A C 1
ATOM 2058 O O . PRO A 1 277 ? -31.337 37.416 38.583 1.00 56.44 277 PRO A O 1
ATOM 2061 N N . ILE A 1 278 ? -33.370 36.503 38.309 1.00 58.38 278 ILE A N 1
ATOM 2062 C CA . ILE A 1 278 ? -34.012 37.706 37.782 1.00 58.38 278 ILE A CA 1
ATOM 2063 C C . ILE A 1 278 ? -34.309 38.604 38.985 1.00 58.38 278 ILE A C 1
ATOM 2065 O O . ILE A 1 278 ? -35.258 38.372 39.732 1.00 58.38 278 ILE A O 1
ATOM 2069 N N . ALA A 1 279 ? -33.458 39.607 39.203 1.00 58.75 279 ALA A N 1
ATOM 2070 C CA . ALA A 1 279 ? -33.722 40.666 40.164 1.00 58.75 279 ALA A CA 1
ATOM 2071 C C . ALA A 1 279 ? -34.946 41.468 39.694 1.00 58.75 279 ALA A C 1
ATOM 2073 O O . ALA A 1 279 ? -34.932 42.077 38.624 1.00 58.75 279 ALA A O 1
ATOM 2074 N N . GLY A 1 280 ? -36.012 41.420 40.494 1.00 56.94 280 GLY A N 1
ATOM 2075 C CA . GLY A 1 280 ? -37.226 42.195 40.285 1.00 56.94 280 GLY A CA 1
ATOM 2076 C C . GLY A 1 280 ? -36.954 43.693 40.401 1.00 56.94 280 GLY A C 1
ATOM 2077 O O . GLY A 1 280 ? -36.407 44.161 41.398 1.00 56.94 280 GLY A O 1
ATOM 2078 N N . VAL A 1 281 ? -37.362 44.429 39.372 1.00 60.00 281 VAL A N 1
ATOM 2079 C CA . VAL A 1 281 ? -37.552 45.878 39.419 1.00 60.00 281 VAL A CA 1
ATOM 2080 C C . VAL A 1 281 ? -38.950 46.103 39.989 1.00 60.00 281 VAL A C 1
ATOM 2082 O O . VAL A 1 281 ? -39.940 45.733 39.361 1.00 60.00 281 VAL A O 1
ATOM 2085 N N . VAL A 1 282 ? -39.005 46.622 41.213 1.00 60.19 282 VAL A N 1
ATOM 2086 C CA . VAL A 1 282 ? -40.220 47.151 41.842 1.00 60.19 282 VAL A CA 1
ATOM 2087 C C . VAL A 1 282 ? -40.343 48.618 41.425 1.00 60.19 282 VAL A C 1
ATOM 2089 O O . VAL A 1 282 ? -39.332 49.322 41.406 1.00 60.19 282 VAL A O 1
ATOM 2092 N N . GLU A 1 283 ? -41.561 49.005 41.039 1.00 60.91 283 GLU A N 1
ATOM 2093 C CA . GLU A 1 283 ? -41.996 50.371 40.694 1.00 60.91 283 GLU A CA 1
ATOM 2094 C C . GLU A 1 283 ? -41.722 51.412 41.789 1.00 60.91 283 GLU A C 1
ATOM 2096 O O . GLU A 1 283 ? -41.805 51.064 42.991 1.00 60.91 283 GLU A O 1
#

Organism: Symbiodinium pilosum (NCBI:txid2952)